Protein AF-0000000086496874 (afdb_homodimer)

Sequence (244 aa):
MDVFLIIRRKKTNAFIEAKETTKVLELKKIVQGMLKVAPANQKLTKDDCVMEDHKSLSDYGLSFHSARAQNPAIIGLAFRDEMTGEFEPLEVTPLSVPPELPDVMKHPQPDGQGEREVSNGMMDVFLIIRRKKTNAFIEAKETTKVLELKKIVQGMLKVAPANQKLTKDDCVMEDHKSLSDYGLSFHSARAQNPAIIGLAFRDEMTGEFEPLEVTPLSVPPELPDVMKHPQPDGQGEREVSNGM

Organism: NCBI:txid399045

pLDDT: mean 82.35, std 23.98, range [25.69, 98.88]

Solvent-accessible surface area (backbone atoms only — not comparable to full-atom values): 13909 Å² total; per-residue (Å²): 98,58,24,22,36,32,42,28,35,56,59,31,40,31,60,44,81,43,48,26,75,39,30,41,49,55,52,32,49,54,46,20,74,73,44,68,46,57,50,94,40,50,45,44,29,47,94,91,34,78,61,52,52,89,37,32,39,45,79,73,63,36,28,52,86,61,7,27,75,75,52,47,32,71,33,35,39,25,45,45,34,86,87,79,68,46,64,48,81,77,42,77,55,76,76,83,57,44,74,71,71,62,64,82,77,41,74,76,71,73,78,78,69,72,78,77,74,74,75,74,77,126,98,58,24,22,34,33,41,27,36,56,59,30,39,29,58,43,80,43,47,27,75,40,29,41,48,56,51,32,48,54,47,19,75,74,44,68,46,55,49,93,41,51,47,46,27,50,94,90,33,78,61,52,52,88,39,32,39,44,78,74,65,36,27,51,85,61,7,27,76,73,50,47,33,69,33,37,41,28,46,46,35,86,88,79,67,46,64,49,82,76,43,75,56,75,75,82,58,43,74,71,72,60,65,80,78,37,71,76,70,74,79,77,74,72,80,79,72,70,75,73,73,132

Secondary structure (DSSP, 8-state):
-EEEEEEEEBTEEEEEEEETT-BHHHHHHHHHHHH---GGGEEEEETTEEPPTTSBSGGGT--TTTS-SSSPEEEEEEEBPTTT-PBPPP-B----------TTSS----------------/-EEEEEEEEBTEEEEEEEETT-BHHHHHHHHHHHH---GGGEEEEETTEEPPTTSBGGGGT--TTTS-SSSPEEEEEEEBPTTT-PBPPP-B----------TTSS----------------

Nearest PDB structures (foldseek):
  6i7r-assembly1_B  TM=9.247E-01  e=2.348E-12  Homo sapiens
  7khh-assembly1_A  TM=9.170E-01  e=2.991E-12  Homo sapiens
  9d1z-assembly1_B  TM=9.515E-01  e=8.887E-12  Homo sapiens
  8g1p-assembly2_D  TM=9.244E-01  e=5.155E-12  Homo sapiens
  2fnj-assembly1_B  TM=9.419E-01  e=1.532E-11  Mus musculus

Foldseek 3Di:
DKFWEWEDADQDTDIDIDAQFAFPLNVLVVVCVVVVAHSVFKWKDAPNHTGDRGDGNVVRVTDCVQGDPVRHGYIWMWGADPPPRHTDDTDGDPNPPPPDDPCVVVPPPPPPPPDPPPPPPD/DKFWEWEDADQDTDIDIDAQFAFPLNVLVVVCVVVVAHSVFKWKDAPNHTGDRGDGNVVRVTDCVQGDPVRHGYIWMWGADPVPRHTDDTDGDPNPPPPDDPCVVVPPPPPCPPDPPPPPDD

Structure (mmCIF, N/CA/C/O backbone):
data_AF-0000000086496874-model_v1
#
loop_
_entity.id
_entity.type
_entity.pdbx_description
1 polymer 'Ubiquitin-like domain-containing protein'
#
loop_
_atom_site.group_PDB
_atom_site.id
_atom_site.type_symbol
_atom_site.label_atom_id
_atom_site.label_alt_id
_atom_site.label_comp_id
_atom_site.label_asym_id
_atom_site.label_entity_id
_atom_site.label_seq_id
_atom_site.pdbx_PDB_ins_code
_atom_site.Cartn_x
_atom_site.Cartn_y
_atom_site.Cartn_z
_atom_site.occupancy
_atom_site.B_iso_or_equiv
_atom_site.auth_seq_id
_atom_site.auth_comp_id
_atom_site.auth_asym_id
_atom_site.auth_atom_id
_atom_site.pdbx_PDB_model_num
ATOM 1 N N . MET A 1 1 ? -1.646 24.766 1.856 1 92.06 1 MET A N 1
ATOM 2 C CA . MET A 1 1 ? -0.313 24.203 1.66 1 92.06 1 MET A CA 1
ATOM 3 C C . MET A 1 1 ? -0.367 22.688 1.605 1 92.06 1 MET A C 1
ATOM 5 O O . MET A 1 1 ? -1.262 22.062 2.188 1 92.06 1 MET A O 1
ATOM 9 N N . ASP A 1 2 ? 0.629 22.109 0.901 1 96.38 2 ASP A N 1
ATOM 10 C CA . ASP A 1 2 ? 0.603 20.656 0.696 1 96.38 2 ASP A CA 1
ATOM 11 C C . ASP A 1 2 ? 1.267 19.938 1.859 1 96.38 2 ASP A C 1
ATOM 13 O O . ASP A 1 2 ? 2.176 20.469 2.498 1 96.38 2 ASP A O 1
ATOM 17 N N . VAL A 1 3 ? 0.693 18.844 2.195 1 97.56 3 VAL A N 1
ATOM 18 C CA . VAL A 1 3 ? 1.305 17.938 3.154 1 97.56 3 VAL A CA 1
ATOM 19 C C . VAL A 1 3 ? 1.549 16.578 2.496 1 97.56 3 VAL A C 1
ATOM 21 O O . VAL A 1 3 ? 0.805 16.172 1.6 1 97.56 3 VAL A O 1
ATOM 24 N N . PHE A 1 4 ? 2.615 15.898 2.957 1 95.81 4 PHE A N 1
ATOM 25 C CA . PHE A 1 4 ? 3.008 14.594 2.426 1 95.81 4 PHE A CA 1
ATOM 26 C C . PHE A 1 4 ? 2.871 13.516 3.492 1 95.81 4 PHE A C 1
ATOM 28 O O . PHE A 1 4 ? 3.408 13.648 4.594 1 95.81 4 PHE A O 1
ATOM 35 N N . LEU A 1 5 ? 2.129 12.477 3.07 1 95.94 5 LEU A N 1
ATOM 36 C CA . LEU A 1 5 ? 1.763 11.453 4.043 1 95.94 5 LEU A CA 1
ATOM 37 C C . LEU A 1 5 ? 2.24 10.07 3.592 1 95.94 5 LEU A C 1
ATOM 39 O O . LEU A 1 5 ? 2.293 9.797 2.393 1 95.94 5 LEU A O 1
ATOM 43 N N . ILE A 1 6 ? 2.59 9.258 4.547 1 94.38 6 ILE A N 1
ATOM 44 C CA . ILE A 1 6 ? 2.725 7.812 4.371 1 94.38 6 ILE A CA 1
ATOM 45 C C . ILE A 1 6 ? 1.636 7.094 5.164 1 94.38 6 ILE A C 1
ATOM 47 O O . ILE A 1 6 ? 1.583 7.195 6.391 1 94.38 6 ILE A O 1
ATOM 51 N N . ILE A 1 7 ? 0.709 6.516 4.406 1 96.94 7 ILE A N 1
ATOM 52 C CA . ILE A 1 7 ? -0.304 5.668 5.027 1 96.94 7 ILE A CA 1
ATOM 53 C C . ILE A 1 7 ? 0.254 4.262 5.238 1 96.94 7 ILE A C 1
ATOM 55 O O . ILE A 1 7 ? 0.61 3.578 4.277 1 96.94 7 ILE A O 1
ATOM 59 N N . ARG A 1 8 ? 0.23 3.836 6.496 1 94.75 8 ARG A N 1
ATOM 60 C CA . ARG A 1 8 ? 0.931 2.588 6.781 1 94.75 8 ARG A CA 1
ATOM 61 C C . ARG A 1 8 ? 0.004 1.58 7.453 1 94.75 8 ARG A C 1
ATOM 63 O O . ARG A 1 8 ? -0.684 1.912 8.422 1 94.75 8 ARG A O 1
ATOM 70 N N . ARG A 1 9 ? -0.062 0.478 6.883 1 95.5 9 ARG A N 1
ATOM 71 C CA . ARG A 1 9 ? -0.729 -0.696 7.438 1 95.5 9 ARG A CA 1
ATOM 72 C C . ARG A 1 9 ? 0.159 -1.932 7.328 1 95.5 9 ARG A C 1
ATOM 74 O O . ARG A 1 9 ? 0.445 -2.402 6.227 1 95.5 9 ARG A O 1
ATOM 81 N N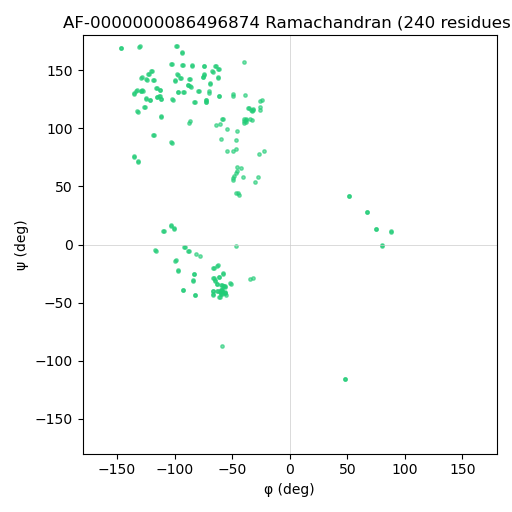 . LYS A 1 10 ? 0.562 -2.451 8.516 1 92 10 LYS A N 1
ATOM 82 C CA . LYS A 1 10 ? 1.415 -3.637 8.516 1 92 10 LYS A CA 1
ATOM 83 C C . LYS A 1 10 ? 2.58 -3.477 7.543 1 92 10 LYS A C 1
ATOM 85 O O . LYS A 1 10 ? 3.385 -2.553 7.68 1 92 10 LYS A O 1
ATOM 90 N N . LYS A 1 11 ? 2.713 -4.199 6.535 1 90.06 11 LYS A N 1
ATOM 91 C CA . LYS A 1 11 ? 3.85 -4.168 5.617 1 90.06 11 LYS A CA 1
ATOM 92 C C . LYS A 1 11 ? 3.52 -3.377 4.355 1 90.06 11 LYS A C 1
ATOM 94 O O . LYS A 1 11 ? 4.254 -3.438 3.367 1 90.06 11 LYS A O 1
ATOM 99 N N . THR A 1 12 ? 2.424 -2.639 4.43 1 93.56 12 THR A N 1
ATOM 100 C CA . THR A 1 12 ? 1.986 -1.856 3.277 1 93.56 12 THR A CA 1
ATOM 101 C C . THR A 1 12 ? 2.109 -0.362 3.561 1 93.56 12 THR A C 1
ATOM 103 O O . THR A 1 12 ? 1.723 0.106 4.633 1 93.56 12 THR A O 1
ATOM 106 N N . ASN A 1 13 ? 2.711 0.361 2.566 1 92.94 13 ASN A N 1
ATOM 107 C CA . ASN A 1 13 ? 2.797 1.816 2.615 1 92.94 13 ASN A CA 1
ATOM 108 C C . ASN A 1 13 ? 2.189 2.455 1.37 1 92.94 13 ASN A C 1
ATOM 110 O O . ASN A 1 13 ? 2.363 1.949 0.26 1 92.94 13 ASN A O 1
ATOM 114 N N . ALA A 1 14 ? 1.536 3.527 1.562 1 94.31 14 ALA A N 1
ATOM 115 C CA . ALA A 1 14 ? 1.049 4.355 0.462 1 94.31 14 ALA A CA 1
ATOM 116 C C . ALA A 1 14 ? 1.458 5.812 0.65 1 94.31 14 ALA A C 1
ATOM 118 O O . ALA A 1 14 ? 1.296 6.375 1.735 1 94.31 14 ALA A O 1
ATOM 119 N N . PHE A 1 15 ? 1.988 6.434 -0.367 1 93.38 15 PHE A N 1
ATOM 120 C CA . PHE A 1 15 ? 2.336 7.848 -0.341 1 93.38 15 PHE A CA 1
ATOM 121 C C . PHE A 1 15 ? 1.181 8.695 -0.857 1 93.38 15 PHE A C 1
ATOM 123 O O . PHE A 1 15 ? 0.617 8.414 -1.915 1 93.38 15 PHE A O 1
ATOM 130 N N . ILE A 1 16 ? 0.853 9.75 -0.083 1 96.19 16 ILE A N 1
ATOM 131 C CA . ILE A 1 16 ? -0.258 10.602 -0.485 1 96.19 16 ILE A CA 1
ATOM 132 C C . ILE A 1 16 ? 0.134 12.07 -0.32 1 96.19 16 ILE A C 1
ATOM 134 O O . ILE A 1 16 ? 0.751 12.445 0.68 1 96.19 16 ILE A O 1
ATOM 138 N N . GLU A 1 17 ? -0.102 12.781 -1.357 1 95.88 17 GLU A N 1
ATOM 139 C CA . GLU A 1 17 ? -0.058 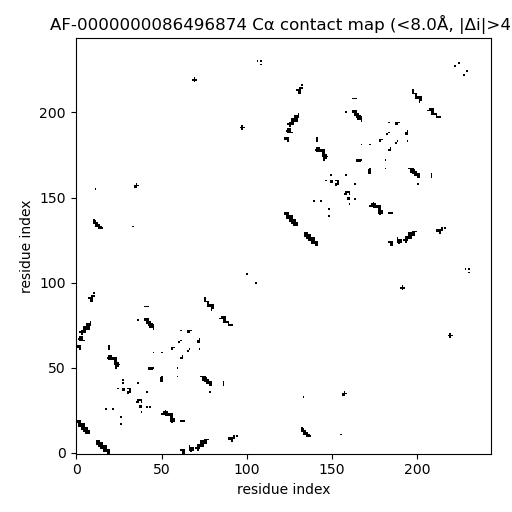14.234 -1.253 1 95.88 17 GLU A CA 1
ATOM 140 C C . GLU A 1 17 ? -1.457 14.82 -1.064 1 95.88 17 GLU A C 1
ATOM 142 O O . GLU A 1 17 ? -2.4 14.414 -1.746 1 95.88 17 GLU A O 1
ATOM 147 N N . ALA A 1 18 ? -1.555 15.734 -0.031 1 97.69 18 ALA A N 1
ATOM 148 C CA . ALA A 1 18 ? -2.846 16.359 0.242 1 97.69 18 ALA A CA 1
ATOM 149 C C . ALA A 1 18 ? -2.666 17.797 0.74 1 97.69 18 ALA A C 1
ATOM 151 O O . ALA A 1 18 ? -1.543 18.219 1.012 1 97.69 18 ALA A O 1
ATOM 152 N N . LYS A 1 19 ? -3.801 18.516 0.804 1 98 19 LYS A N 1
ATOM 153 C CA . LYS A 1 19 ? -3.795 19.828 1.423 1 98 19 LYS A CA 1
ATOM 154 C C . LYS A 1 19 ? -3.969 19.734 2.936 1 98 19 LYS A C 1
ATOM 156 O O . LYS A 1 19 ? -4.613 18.812 3.432 1 98 19 LYS A O 1
ATOM 161 N N . GLU A 1 20 ? -3.436 20.781 3.645 1 97.62 20 GLU A N 1
ATOM 162 C CA . GLU A 1 20 ? -3.637 20.859 5.09 1 97.62 20 GLU A CA 1
ATOM 163 C C . GLU A 1 20 ? -5.121 20.875 5.438 1 97.62 20 GLU A C 1
ATOM 165 O O . GLU A 1 20 ? -5.52 20.406 6.508 1 97.62 20 GLU A O 1
ATOM 170 N N . THR A 1 21 ? -5.965 21.312 4.512 1 98.25 21 THR A N 1
ATOM 171 C CA . THR A 1 21 ? -7.387 21.516 4.754 1 98.25 21 THR A CA 1
ATOM 172 C C . THR A 1 21 ? -8.18 20.266 4.402 1 98.25 21 THR A C 1
ATOM 174 O O . THR A 1 21 ? -9.391 20.203 4.621 1 98.25 21 THR A O 1
ATOM 177 N N . THR A 1 22 ? -7.434 19.266 3.898 1 98.38 22 THR A N 1
ATOM 178 C CA . THR A 1 22 ? -8.102 18.016 3.553 1 98.38 22 THR A CA 1
ATOM 179 C C . THR A 1 22 ? -8.742 17.391 4.785 1 98.38 22 THR A C 1
ATOM 181 O O . THR A 1 22 ? -8.094 17.25 5.828 1 98.38 22 THR A O 1
ATOM 184 N N . LYS A 1 23 ? -10.047 17.062 4.691 1 98.75 23 LYS A N 1
ATOM 185 C CA . LYS A 1 23 ? -10.719 16.359 5.777 1 98.75 23 LYS A CA 1
ATOM 186 C C . LYS A 1 23 ? -10.312 14.883 5.816 1 98.75 23 LYS A C 1
ATOM 188 O O . LYS A 1 23 ? -9.961 14.305 4.789 1 98.75 23 LYS A O 1
ATOM 193 N N . VAL A 1 24 ? -10.398 14.305 6.965 1 98.81 24 VAL A N 1
ATOM 194 C CA . VAL A 1 24 ? -10.055 12.898 7.168 1 98.81 24 VAL A CA 1
ATOM 195 C C . VAL A 1 24 ? -10.93 12.016 6.281 1 98.81 24 VAL A C 1
ATOM 197 O O . VAL A 1 24 ? -10.453 11.047 5.695 1 98.81 24 VAL A O 1
ATOM 200 N N . LEU A 1 25 ? -12.219 12.43 6.184 1 98.88 25 LEU A N 1
ATOM 201 C CA . LEU A 1 25 ? -13.117 11.672 5.32 1 98.88 25 LEU A CA 1
ATOM 202 C C . LEU A 1 25 ? -12.617 11.68 3.879 1 98.88 25 LEU A C 1
ATOM 204 O O . LEU A 1 25 ? -12.656 10.656 3.197 1 98.88 25 LEU A O 1
ATOM 208 N N . GLU A 1 26 ? -12.141 12.805 3.449 1 98.81 26 GLU A N 1
ATOM 209 C CA . GLU A 1 26 ? -11.609 12.922 2.096 1 98.81 26 GLU A CA 1
ATOM 210 C C . GLU A 1 26 ? -10.336 12.086 1.934 1 98.81 26 GLU A C 1
ATOM 212 O O . GLU A 1 26 ? -10.133 11.461 0.891 1 98.81 26 GLU A O 1
ATOM 217 N N . LEU A 1 27 ? -9.461 12.141 2.934 1 98.75 27 LEU A N 1
ATOM 218 C CA . LEU A 1 27 ? -8.266 11.305 2.914 1 98.75 27 LEU A CA 1
ATOM 219 C C . LEU A 1 27 ? -8.633 9.836 2.773 1 98.75 27 LEU A C 1
ATOM 221 O O . LEU A 1 27 ? -8.016 9.109 1.989 1 98.75 27 LEU A O 1
ATOM 225 N N . LYS A 1 28 ? -9.648 9.414 3.479 1 98.81 28 LYS A N 1
ATOM 226 C CA . LYS A 1 28 ? -10.094 8.023 3.4 1 98.81 28 LYS A CA 1
ATOM 227 C C . LYS A 1 28 ? -10.586 7.684 1.998 1 98.81 28 LYS A C 1
ATOM 229 O O . LYS A 1 28 ? -10.422 6.555 1.532 1 98.81 28 LYS A O 1
ATOM 234 N N . LYS A 1 29 ? -11.172 8.602 1.335 1 98.69 29 LYS A N 1
ATOM 235 C CA . LYS A 1 29 ? -11.617 8.383 -0.038 1 98.69 29 LYS A CA 1
ATOM 236 C C . LYS A 1 29 ? -10.43 8.203 -0.98 1 98.69 29 LYS A C 1
ATOM 238 O O . LYS A 1 29 ? -10.484 7.41 -1.918 1 98.69 29 LYS A O 1
ATOM 243 N N . ILE A 1 30 ? -9.422 8.992 -0.735 1 98.38 30 ILE A N 1
ATOM 244 C CA . ILE A 1 30 ? -8.203 8.836 -1.523 1 98.38 30 ILE A CA 1
ATOM 245 C C . ILE A 1 30 ? -7.633 7.434 -1.309 1 98.38 30 ILE A C 1
ATOM 247 O O . ILE A 1 30 ? -7.281 6.746 -2.27 1 98.38 30 ILE A O 1
ATOM 251 N N . VAL A 1 31 ? -7.574 6.98 -0.069 1 98.25 31 VAL A N 1
ATOM 252 C CA . VAL A 1 31 ? -7.082 5.652 0.282 1 98.25 31 VAL A CA 1
ATOM 253 C C . VAL A 1 31 ? -7.938 4.59 -0.407 1 98.25 31 VAL A C 1
ATOM 255 O O . VAL A 1 31 ? -7.41 3.586 -0.898 1 98.25 31 VAL A O 1
ATOM 258 N N . GLN A 1 32 ? -9.227 4.844 -0.459 1 97.62 32 GLN A N 1
ATOM 259 C CA . GLN A 1 32 ? -10.125 3.922 -1.14 1 97.62 32 GLN A CA 1
ATOM 260 C C . GLN A 1 32 ? -9.742 3.76 -2.607 1 97.62 32 GLN A C 1
ATOM 262 O O . GLN A 1 32 ? -9.758 2.648 -3.141 1 97.62 32 GLN A O 1
ATOM 267 N N . GLY A 1 33 ? -9.43 4.789 -3.209 1 95.94 33 GLY A N 1
ATOM 268 C CA . GLY A 1 33 ? -8.992 4.703 -4.594 1 95.94 33 GLY A CA 1
ATOM 269 C C . GLY A 1 33 ? -7.734 3.883 -4.773 1 95.94 33 GLY A C 1
ATOM 270 O O . GLY A 1 33 ? -7.535 3.256 -5.816 1 95.94 33 GLY A O 1
ATOM 271 N N . MET A 1 34 ? -6.926 3.857 -3.748 1 95.75 34 MET A N 1
ATOM 272 C CA . MET A 1 34 ? -5.625 3.199 -3.828 1 95.75 34 MET A CA 1
ATOM 273 C C . MET A 1 34 ? -5.719 1.749 -3.365 1 95.75 34 MET A C 1
ATOM 275 O O . MET A 1 34 ? -5.152 0.855 -3.996 1 95.75 34 MET A O 1
ATOM 279 N N . LEU A 1 35 ? -6.5 1.481 -2.33 1 95.88 35 LEU A N 1
ATOM 280 C CA . LEU A 1 35 ? -6.465 0.173 -1.687 1 95.88 35 LEU A CA 1
ATOM 281 C C . LEU A 1 35 ? -7.809 -0.534 -1.818 1 95.88 35 LEU A C 1
ATOM 283 O O . LEU A 1 35 ? -7.961 -1.678 -1.383 1 95.88 35 LEU A O 1
ATOM 287 N N . LYS A 1 36 ? -8.789 0.149 -2.373 1 95.44 36 LYS A N 1
ATOM 288 C CA . LYS A 1 36 ? -10.078 -0.436 -2.732 1 95.44 36 LYS A CA 1
ATOM 289 C C . LYS A 1 36 ? -10.852 -0.856 -1.488 1 95.44 36 LYS A C 1
ATOM 291 O O . LYS A 1 36 ? -11.609 -1.832 -1.521 1 95.44 36 LYS A O 1
ATOM 296 N N . VAL A 1 37 ? -10.594 -0.139 -0.3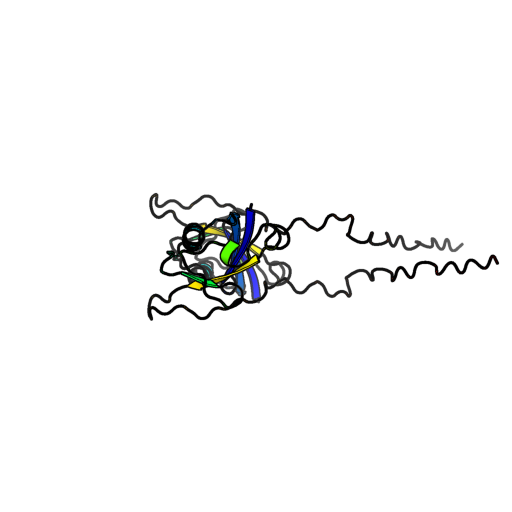27 1 97 37 VAL A N 1
ATOM 297 C CA . VAL A 1 37 ? -11.359 -0.342 0.901 1 97 37 VAL A CA 1
ATOM 298 C C . VAL A 1 37 ? -12.172 0.91 1.216 1 97 37 VAL A C 1
ATOM 300 O O . VAL A 1 37 ? -11.633 2.02 1.236 1 97 37 VAL A O 1
ATOM 303 N N . ALA A 1 38 ? -13.438 0.727 1.417 1 97.75 38 ALA A N 1
ATOM 304 C CA . ALA A 1 38 ? -14.359 1.844 1.619 1 97.75 38 ALA A CA 1
ATOM 305 C C . ALA A 1 38 ? -13.984 2.639 2.867 1 97.75 38 ALA A C 1
ATOM 307 O O . ALA A 1 38 ? -13.516 2.072 3.857 1 97.75 38 ALA A O 1
ATOM 308 N N . PRO A 1 39 ? -14.289 3.965 2.904 1 98.5 39 PRO A N 1
ATOM 309 C CA . PRO A 1 39 ? -13.961 4.82 4.051 1 98.5 39 PRO A CA 1
ATOM 310 C C . PRO A 1 39 ? -14.547 4.301 5.359 1 98.5 39 PRO A C 1
ATOM 312 O O . PRO A 1 39 ? -13.891 4.359 6.402 1 98.5 39 PRO A O 1
ATOM 315 N N . ALA A 1 40 ? -15.773 3.709 5.324 1 98.12 40 ALA A N 1
ATOM 316 C CA . ALA A 1 40 ? -16.453 3.225 6.523 1 98.12 40 ALA A CA 1
ATOM 317 C C . ALA A 1 40 ? -15.688 2.055 7.145 1 98.12 40 ALA A C 1
ATOM 319 O O . ALA A 1 40 ? -15.867 1.743 8.32 1 98.12 40 ALA A O 1
ATOM 320 N N . ASN A 1 41 ? -14.836 1.421 6.285 1 98.31 41 ASN A N 1
ATOM 321 C CA . ASN A 1 41 ? -14.086 0.253 6.738 1 98.31 41 ASN A CA 1
ATOM 322 C C . ASN A 1 41 ? -12.625 0.6 7.027 1 98.31 41 ASN A C 1
ATOM 324 O O . ASN A 1 41 ? -11.781 -0.289 7.113 1 98.31 41 ASN A O 1
ATOM 328 N N . GLN A 1 42 ? -12.375 1.861 7.156 1 98.5 42 GLN A N 1
ATOM 329 C CA . GLN A 1 42 ? -11.031 2.355 7.438 1 98.5 42 GLN A CA 1
ATOM 330 C C . GLN A 1 42 ? -10.992 3.104 8.766 1 98.5 42 GLN A C 1
ATOM 332 O O . GLN A 1 42 ? -11.922 3.84 9.102 1 98.5 42 GLN A O 1
ATOM 337 N N . LYS A 1 43 ? -9.883 2.908 9.5 1 98.38 43 LYS A N 1
ATOM 338 C CA . LYS A 1 43 ? -9.539 3.705 10.68 1 98.38 43 LYS A CA 1
ATOM 339 C C . LYS A 1 43 ? -8.133 4.285 10.562 1 98.38 43 LYS A C 1
ATOM 341 O O . LYS A 1 43 ? -7.16 3.543 10.422 1 98.38 43 LYS A O 1
ATOM 346 N N . LEU A 1 44 ? -8.078 5.645 10.555 1 98.38 44 LEU A N 1
ATOM 347 C CA . LEU A 1 44 ? -6.797 6.336 10.484 1 98.38 44 LEU A CA 1
ATOM 348 C C . LEU A 1 44 ? -6.352 6.805 11.859 1 98.38 44 LEU A C 1
ATOM 350 O O . LEU A 1 44 ? -7.18 7.211 12.68 1 98.38 44 LEU A O 1
ATOM 354 N N . THR A 1 45 ? -5.051 6.719 12.156 1 98.06 45 THR A N 1
ATOM 355 C CA . THR A 1 45 ? -4.516 7.102 13.453 1 98.06 45 THR A CA 1
ATOM 356 C C . THR A 1 45 ? -3.273 7.977 13.297 1 98.06 45 THR A C 1
ATOM 358 O O . THR A 1 45 ? -2.422 7.703 12.445 1 98.06 45 THR A O 1
ATOM 361 N N . LYS A 1 46 ? -3.211 9.008 13.961 1 96.25 46 LYS A N 1
ATOM 362 C CA . LYS A 1 46 ? -2.043 9.875 14.086 1 96.25 46 LYS A CA 1
ATOM 363 C C . LYS A 1 46 ? -1.609 10.008 15.539 1 96.25 46 LYS A C 1
ATOM 365 O O . LYS A 1 46 ? -2.42 10.344 16.406 1 96.25 46 LYS A O 1
ATOM 370 N N . ASP A 1 47 ? -0.395 9.703 15.789 1 91 47 ASP A N 1
ATOM 371 C CA . ASP A 1 47 ? 0.148 9.828 17.141 1 91 47 ASP A CA 1
ATOM 372 C C . ASP A 1 47 ? -0.746 9.117 18.156 1 91 47 ASP A C 1
ATOM 374 O O . ASP A 1 47 ? -1.095 9.695 19.188 1 91 47 ASP A O 1
ATOM 378 N N . ASP A 1 48 ? -1.251 7.945 17.859 1 88.44 48 ASP A N 1
ATOM 379 C CA . ASP A 1 48 ? -1.999 7.051 18.734 1 88.44 48 ASP A CA 1
ATOM 380 C C . ASP A 1 48 ? -3.42 7.562 18.953 1 88.44 48 ASP A C 1
ATOM 382 O O . ASP A 1 48 ? -4.117 7.094 19.859 1 88.44 48 ASP A O 1
ATOM 386 N N . CYS A 1 49 ? -3.828 8.523 18.141 1 94.88 49 CYS A N 1
ATOM 387 C CA . CYS A 1 49 ? -5.191 9.031 18.234 1 94.88 49 CYS A CA 1
ATOM 388 C C . CYS A 1 49 ? -5.973 8.734 16.953 1 94.88 49 CYS A C 1
ATOM 390 O O . CYS A 1 49 ? -5.48 8.977 15.852 1 94.88 49 CYS A O 1
ATOM 392 N N . VAL A 1 50 ? -7.16 8.273 17.203 1 97.56 50 VAL A N 1
ATOM 393 C CA . VAL A 1 50 ? -8.047 8.016 16.062 1 97.56 50 VAL A CA 1
ATOM 394 C C . VAL A 1 50 ? -8.484 9.336 15.445 1 97.56 50 VAL A C 1
ATOM 396 O O . VAL A 1 50 ? -8.867 10.273 16.156 1 97.56 50 VAL A O 1
ATOM 399 N N . MET A 1 51 ? -8.375 9.43 14.125 1 98.38 51 MET A N 1
ATOM 400 C CA . MET A 1 51 ? -8.719 10.664 13.422 1 98.38 51 MET A CA 1
ATOM 401 C C . MET A 1 51 ? -10.203 10.68 13.047 1 98.38 51 MET A C 1
ATOM 403 O O . MET A 1 51 ? -10.734 9.68 12.57 1 98.38 51 MET A O 1
ATOM 407 N N . GLU A 1 52 ? -10.789 11.812 13.25 1 98.56 52 GLU A N 1
ATOM 408 C CA . GLU A 1 52 ? -12.227 11.93 13.039 1 98.56 52 GLU A CA 1
ATOM 409 C C . GLU A 1 52 ? -12.539 12.445 11.641 1 98.56 52 GLU A C 1
ATOM 411 O O . GLU A 1 52 ? -11.898 13.383 11.156 1 98.56 52 GLU A O 1
ATOM 416 N N . ASP A 1 53 ? -13.547 11.969 11.086 1 98.5 53 ASP A N 1
ATOM 417 C CA . ASP A 1 53 ? -13.906 12.219 9.695 1 98.5 53 ASP A CA 1
ATOM 418 C C . ASP A 1 53 ? -14.062 13.711 9.422 1 98.5 53 ASP A C 1
ATOM 420 O O . ASP A 1 53 ? -13.711 14.188 8.344 1 98.5 53 ASP A O 1
ATOM 424 N N . HIS A 1 54 ? -14.578 14.453 10.414 1 98.44 54 HIS A N 1
ATOM 425 C CA . HIS A 1 54 ? -14.969 15.836 10.172 1 98.44 54 HIS A CA 1
ATOM 426 C C . HIS A 1 54 ? -13.797 16.781 10.391 1 98.44 54 HIS A C 1
ATOM 428 O O . HIS A 1 54 ? -13.867 17.969 10.031 1 98.44 54 HIS A O 1
ATOM 434 N N . LYS A 1 55 ? -12.703 16.297 10.852 1 98.56 55 LYS A N 1
ATOM 435 C CA . LYS A 1 55 ? -11.531 17.125 11.125 1 98.56 55 LYS A CA 1
ATOM 436 C C . LYS A 1 55 ? -10.586 17.156 9.922 1 98.56 55 LYS A C 1
ATOM 438 O O . LYS A 1 55 ? -10.617 16.25 9.086 1 98.56 55 LYS A O 1
ATOM 443 N N . SER A 1 56 ? -9.859 18.172 9.852 1 98.44 56 SER A N 1
ATOM 444 C CA . SER A 1 56 ? -8.867 18.328 8.797 1 98.44 56 SER A CA 1
ATOM 445 C C . SER A 1 56 ? -7.5 17.828 9.258 1 98.44 56 SER A C 1
ATOM 447 O O . SER A 1 56 ? -7.289 17.578 10.445 1 98.44 56 SER A O 1
ATOM 449 N N . LEU A 1 57 ? -6.562 17.625 8.312 1 98.38 57 LEU A N 1
ATOM 450 C CA . LEU A 1 57 ? -5.207 17.188 8.625 1 98.38 57 LEU A CA 1
ATOM 451 C C . LEU A 1 57 ? -4.512 18.188 9.547 1 98.38 57 LEU A C 1
ATOM 453 O O . LEU A 1 57 ? -3.775 17.781 10.453 1 98.38 57 LEU A O 1
ATOM 457 N N . SER A 1 58 ? -4.797 19.484 9.375 1 97.94 58 SER A N 1
ATOM 458 C CA . SER A 1 58 ? -4.195 20.531 10.203 1 97.94 58 SER A CA 1
ATOM 459 C C . SER A 1 58 ? -4.637 20.406 11.656 1 97.94 58 SER A C 1
ATOM 461 O O . SER A 1 58 ? -3.889 20.75 12.57 1 97.94 58 SER A O 1
ATOM 463 N N . ASP A 1 59 ? -5.836 19.906 11.812 1 97.62 59 ASP A N 1
ATOM 464 C CA . ASP A 1 59 ? -6.344 19.703 13.164 1 97.62 59 ASP A CA 1
ATOM 465 C C . ASP A 1 59 ? -5.5 18.688 13.922 1 97.62 59 ASP A C 1
ATOM 467 O O . ASP A 1 59 ? -5.551 18.609 15.156 1 97.62 59 ASP A O 1
ATOM 471 N N . TYR A 1 60 ? -4.723 17.875 13.25 1 97.5 60 TYR A N 1
ATOM 472 C CA . TYR A 1 60 ? -3.889 16.859 13.867 1 97.5 60 TYR A CA 1
ATOM 473 C C . TYR A 1 60 ? -2.414 17.234 13.781 1 97.5 60 TYR A C 1
ATOM 475 O O . TYR A 1 60 ? -1.542 16.375 13.898 1 97.5 60 TYR A O 1
ATOM 483 N N . GLY A 1 61 ? -2.152 18.484 13.391 1 96.44 61 GLY A N 1
ATOM 484 C CA . GLY A 1 61 ? -0.787 18.984 13.398 1 96.44 61 GLY A CA 1
ATOM 485 C C . GLY A 1 61 ? -0.044 18.703 12.102 1 96.44 61 GLY A C 1
ATOM 486 O O . GLY A 1 61 ? 1.177 18.859 12.039 1 96.44 61 GLY A O 1
ATOM 487 N N . LEU A 1 62 ? -0.753 18.281 11.094 1 97.19 62 LEU A N 1
ATOM 488 C CA . LEU A 1 62 ? -0.157 18.031 9.789 1 97.19 62 LEU A CA 1
ATOM 489 C C . LEU A 1 62 ? -0.141 19.297 8.945 1 97.19 62 LEU A C 1
ATOM 491 O O . LEU A 1 62 ? -1.194 19.781 8.523 1 97.19 62 LEU A O 1
ATOM 495 N N . SER A 1 63 ? 1.03 19.828 8.859 1 96.12 63 SER A N 1
ATOM 496 C CA . SER A 1 63 ? 1.227 21.078 8.141 1 96.12 63 SER A CA 1
ATOM 497 C C . SER A 1 63 ? 2.375 20.969 7.141 1 96.12 63 SER A C 1
ATOM 499 O O . SER A 1 63 ? 3.105 19.984 7.133 1 96.12 63 SER A O 1
ATOM 501 N N . PHE A 1 64 ? 2.422 22.016 6.363 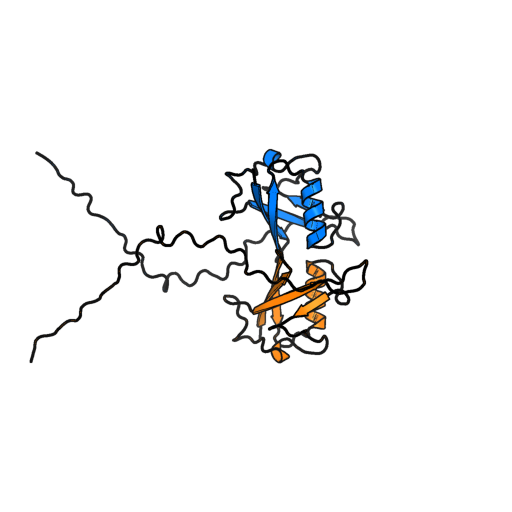1 92.31 64 PHE A N 1
ATOM 502 C CA . PHE A 1 64 ? 3.504 22.094 5.391 1 92.31 64 PHE A CA 1
ATOM 503 C C . PHE A 1 64 ? 4.855 21.891 6.062 1 92.31 64 PHE A C 1
ATOM 505 O O . PHE A 1 64 ? 5.742 21.234 5.496 1 92.31 64 PHE A O 1
ATOM 512 N N . HIS A 1 65 ? 4.965 22.344 7.312 1 92.81 65 HIS A N 1
ATOM 513 C CA . HIS A 1 65 ? 6.242 22.328 8.016 1 92.81 65 HIS A CA 1
ATOM 514 C C . HIS A 1 65 ? 6.5 20.984 8.664 1 92.81 65 HIS A C 1
ATOM 516 O O . HIS A 1 65 ? 7.648 20.547 8.766 1 92.81 65 HIS A O 1
ATOM 522 N N . SER A 1 66 ? 5.469 20.297 9.078 1 95.19 66 SER A N 1
ATOM 523 C CA . SER A 1 66 ? 5.637 19.078 9.867 1 95.19 66 SER A CA 1
ATOM 524 C C . SER A 1 66 ? 5.512 17.828 9 1 95.19 66 SER A C 1
ATOM 526 O O . SER A 1 66 ? 5.863 16.734 9.422 1 95.19 66 SER A O 1
ATOM 528 N N . ALA A 1 67 ? 5.012 17.969 7.77 1 95.44 67 ALA A N 1
ATOM 529 C CA . ALA A 1 67 ? 4.75 16.859 6.852 1 95.44 67 ALA A CA 1
ATOM 530 C C . ALA A 1 67 ? 5.238 17.188 5.445 1 95.44 67 ALA A C 1
ATOM 532 O O . ALA A 1 67 ? 4.434 17.328 4.52 1 95.44 67 ALA A O 1
ATOM 533 N N . ARG A 1 68 ? 6.516 17.125 5.285 1 93.19 68 ARG A N 1
ATOM 534 C CA . ARG A 1 68 ? 7.156 17.531 4.043 1 93.19 68 ARG A CA 1
ATOM 535 C C . ARG A 1 68 ? 7.445 16.328 3.148 1 93.19 68 ARG A C 1
ATOM 537 O O . ARG A 1 68 ? 7.352 15.188 3.592 1 93.19 68 ARG A O 1
ATOM 544 N N . ALA A 1 69 ? 7.848 16.625 1.951 1 88.38 69 ALA A N 1
ATOM 545 C CA . ALA A 1 69 ? 8.109 15.586 0.958 1 88.38 69 ALA A CA 1
ATOM 546 C C . ALA A 1 69 ? 9.242 14.672 1.405 1 88.38 69 ALA A C 1
ATOM 548 O O . ALA A 1 69 ? 9.164 13.445 1.238 1 88.38 69 ALA A O 1
ATOM 549 N N . GLN A 1 70 ? 10.258 15.227 1.979 1 85.44 70 GLN A N 1
ATOM 550 C CA . GLN A 1 70 ? 11.445 14.469 2.367 1 85.44 70 GLN A CA 1
ATOM 551 C C . GLN A 1 70 ? 11.242 13.789 3.719 1 85.44 70 GLN A C 1
ATOM 553 O O . GLN A 1 70 ? 12.016 12.898 4.094 1 85.44 70 GLN A O 1
ATOM 558 N N . ASN A 1 71 ? 10.406 14.344 4.465 1 90.12 71 ASN A N 1
ATOM 559 C CA . ASN A 1 71 ? 10.062 13.805 5.773 1 90.12 71 ASN A CA 1
ATOM 560 C C . ASN A 1 71 ? 8.547 13.734 5.965 1 90.12 71 ASN A C 1
ATOM 562 O O . ASN A 1 71 ? 7.98 14.469 6.773 1 90.12 71 ASN A O 1
ATOM 566 N N . PRO A 1 72 ? 7.895 12.828 5.281 1 93.31 72 PRO A N 1
ATOM 567 C CA . PRO A 1 72 ? 6.434 12.734 5.324 1 93.31 72 PRO A CA 1
ATOM 568 C C . PRO A 1 72 ? 5.91 12.289 6.688 1 93.31 72 PRO A C 1
ATOM 570 O O . PRO A 1 72 ? 6.621 11.617 7.441 1 93.31 72 PRO A O 1
ATOM 573 N N . ALA A 1 73 ? 4.793 12.742 6.984 1 94.38 73 ALA A N 1
ATOM 574 C CA . ALA A 1 73 ? 4.129 12.258 8.195 1 94.38 73 ALA A CA 1
ATOM 575 C C . ALA A 1 73 ? 3.576 10.852 7.992 1 94.38 73 ALA A C 1
ATOM 577 O O . ALA A 1 73 ? 3.158 10.492 6.887 1 94.38 73 ALA A O 1
ATOM 578 N N . ILE A 1 74 ? 3.592 10.07 9.055 1 94.5 74 ILE A N 1
ATOM 579 C CA . ILE A 1 74 ? 3.086 8.703 9 1 94.5 74 ILE A CA 1
ATOM 580 C C . ILE A 1 74 ? 1.693 8.648 9.625 1 94.5 74 ILE A C 1
ATOM 582 O O . ILE A 1 74 ? 1.49 9.094 10.75 1 94.5 74 ILE A O 1
ATOM 586 N N . ILE A 1 75 ? 0.772 8.148 8.859 1 97.12 75 ILE A N 1
ATOM 587 C CA . ILE A 1 75 ? -0.592 7.891 9.312 1 97.12 75 ILE A CA 1
ATOM 588 C C . ILE A 1 75 ? -0.846 6.387 9.359 1 97.12 75 ILE A C 1
ATOM 590 O O . ILE A 1 75 ? -0.572 5.672 8.391 1 97.12 75 ILE A O 1
ATOM 594 N N . GLY A 1 76 ? -1.277 5.93 10.539 1 97.5 76 GLY A N 1
ATOM 595 C CA . GLY A 1 76 ? -1.665 4.531 10.648 1 97.5 76 GLY A CA 1
ATOM 596 C C . GLY A 1 76 ? -3.008 4.234 10.008 1 97.5 76 GLY A C 1
ATOM 597 O O . GLY A 1 76 ? -3.941 5.031 10.109 1 97.5 76 GLY A O 1
ATOM 598 N N . LEU A 1 77 ? -3.074 3.084 9.438 1 98 77 LEU A N 1
ATOM 599 C CA . LEU A 1 77 ? -4.305 2.617 8.805 1 98 77 LEU A CA 1
ATOM 600 C C . LEU A 1 77 ? -4.688 1.234 9.32 1 98 77 LEU A C 1
ATOM 602 O O . LEU A 1 77 ? -3.836 0.351 9.438 1 98 77 LEU A O 1
ATOM 606 N N . ALA A 1 78 ? -5.938 1.072 9.688 1 97.69 78 ALA A N 1
ATOM 607 C CA . ALA A 1 78 ? -6.531 -0.215 10.039 1 97.69 78 ALA A CA 1
ATOM 608 C C . ALA A 1 78 ? -7.824 -0.452 9.266 1 97.69 78 ALA A C 1
ATOM 610 O O . ALA A 1 78 ? -8.602 0.479 9.039 1 97.69 78 ALA A O 1
ATOM 611 N N . PHE A 1 79 ? -8.039 -1.686 8.906 1 98 79 PHE A N 1
ATOM 612 C CA . PHE A 1 79 ? -9.266 -2.049 8.203 1 98 79 PHE A CA 1
ATOM 613 C C . PHE A 1 79 ? -10.242 -2.73 9.148 1 98 79 PHE A C 1
ATOM 615 O O . PHE A 1 79 ? -9.836 -3.352 10.133 1 98 79 PHE A O 1
ATOM 622 N N . ARG A 1 80 ? -11.445 -2.639 8.789 1 97.69 80 ARG A N 1
ATOM 623 C CA . ARG A 1 80 ? -12.5 -3.371 9.484 1 97.69 80 ARG A CA 1
ATOM 624 C C . ARG A 1 80 ? -12.547 -4.824 9.031 1 97.69 80 ARG A C 1
ATOM 626 O O . ARG A 1 80 ? -12.492 -5.109 7.832 1 97.69 80 ARG A O 1
ATOM 633 N N . ASP A 1 81 ? -12.609 -5.738 10.047 1 95.31 81 ASP A N 1
ATOM 634 C CA . ASP A 1 81 ? -12.797 -7.156 9.75 1 95.31 81 ASP A CA 1
ATOM 635 C C . ASP A 1 81 ? -14.227 -7.434 9.289 1 95.31 81 ASP A C 1
ATOM 637 O O . ASP A 1 81 ? -15.188 -7.102 9.984 1 95.31 81 ASP A O 1
ATOM 641 N N . GLU A 1 82 ? -14.297 -8.023 8.109 1 91.25 82 GLU A N 1
ATOM 642 C CA . GLU A 1 82 ? -15.625 -8.25 7.551 1 91.25 82 GLU A CA 1
ATOM 643 C C . GLU A 1 82 ? -16.406 -9.258 8.383 1 91.25 82 GLU A C 1
ATOM 645 O O . GLU A 1 82 ? -17.641 -9.18 8.469 1 91.25 82 GLU A O 1
ATOM 650 N N . MET A 1 83 ? -15.758 -10.203 9.062 1 93.81 83 MET A N 1
ATOM 651 C CA . MET A 1 83 ? -16.406 -11.273 9.812 1 93.81 83 MET A CA 1
ATOM 652 C C . MET A 1 83 ? -16.844 -10.789 11.195 1 93.81 83 MET A C 1
ATOM 654 O O . MET A 1 83 ? -17.953 -11.062 11.633 1 93.81 83 MET A O 1
ATOM 658 N N . THR A 1 84 ? -16.047 -10.055 11.922 1 96 84 THR A N 1
ATOM 659 C CA . THR A 1 84 ? -16.312 -9.656 13.297 1 96 84 THR A CA 1
ATOM 660 C C . THR A 1 84 ? -16.906 -8.25 13.344 1 96 84 THR A C 1
ATOM 662 O O . THR A 1 84 ? -17.516 -7.863 14.352 1 96 84 THR A O 1
ATOM 665 N N . GLY A 1 85 ? -16.688 -7.48 12.32 1 96.19 85 GLY A N 1
ATOM 666 C CA . GLY A 1 85 ? -17.156 -6.102 12.297 1 96.19 85 GLY A CA 1
ATOM 667 C C . GLY A 1 85 ? -16.25 -5.156 13.07 1 96.19 85 GLY A C 1
ATOM 668 O O . GLY A 1 85 ? -16.516 -3.951 13.125 1 96.19 85 GLY A O 1
ATOM 669 N N . GLU A 1 86 ? -15.172 -5.727 13.688 1 97.56 86 GLU A N 1
ATOM 670 C CA . GLU A 1 86 ? -14.242 -4.926 14.484 1 97.56 86 GLU A CA 1
ATOM 671 C C . GLU A 1 86 ? -13.016 -4.535 13.664 1 97.56 86 GLU A C 1
ATOM 673 O O . GLU A 1 86 ? -12.594 -5.273 12.766 1 97.56 86 GLU A O 1
ATOM 678 N N . PHE A 1 87 ? -12.523 -3.35 13.953 1 97.12 87 PHE A N 1
ATOM 679 C CA . PHE A 1 87 ? -11.289 -2.941 13.297 1 97.12 87 PHE A CA 1
ATOM 680 C C . PHE A 1 87 ? -10.109 -3.762 13.805 1 97.12 87 PHE A C 1
ATOM 682 O O . PHE A 1 87 ? -10.023 -4.059 15 1 97.12 87 PHE A O 1
ATOM 689 N N . GLU A 1 88 ? -9.289 -4.109 12.867 1 96.44 88 GLU A N 1
ATOM 690 C CA . GLU A 1 88 ? -8.078 -4.832 13.242 1 96.44 88 GLU A CA 1
ATOM 691 C C . GLU A 1 88 ? -7.164 -3.963 14.102 1 96.44 88 GLU A C 1
ATOM 693 O O . GLU A 1 88 ? -7.25 -2.734 14.07 1 96.44 88 GLU A O 1
ATOM 698 N N . PRO A 1 89 ? -6.316 -4.621 14.969 1 93.94 89 PRO A N 1
ATOM 699 C CA . PRO A 1 89 ? -5.332 -3.824 15.703 1 93.94 89 PRO A CA 1
ATOM 700 C C . PRO A 1 89 ? -4.34 -3.115 14.789 1 93.94 89 PRO A C 1
ATOM 702 O O . PRO A 1 89 ? -3.959 -3.66 13.742 1 93.94 89 PRO A O 1
ATOM 705 N N . LEU A 1 90 ? -3.947 -1.912 15.156 1 92.75 90 LEU A N 1
ATOM 706 C CA . LEU A 1 90 ? -2.982 -1.143 14.383 1 92.75 90 LEU A CA 1
ATOM 707 C C . LEU A 1 90 ? -1.578 -1.721 14.531 1 92.75 90 LEU A C 1
ATOM 709 O O . LEU A 1 90 ? -1.137 -2.008 15.648 1 92.75 90 LEU A O 1
ATOM 713 N N . GLU A 1 91 ? -0.947 -2.082 13.406 1 86.81 91 GLU A N 1
ATOM 714 C CA . GLU A 1 91 ? 0.456 -2.486 13.398 1 86.81 91 GLU A CA 1
ATOM 715 C C . GLU A 1 91 ? 1.29 -1.55 12.523 1 86.81 91 GLU A C 1
ATOM 717 O O . GLU A 1 91 ? 1.219 -1.608 11.297 1 86.81 91 GLU A O 1
ATOM 722 N N . VAL A 1 92 ? 1.855 -0.593 13.102 1 76.69 92 VAL A N 1
ATOM 723 C CA . VAL A 1 92 ? 2.711 0.318 12.344 1 76.69 92 VAL A CA 1
ATOM 724 C C . VAL A 1 92 ? 4.18 -0 12.625 1 76.69 92 VAL A C 1
ATOM 726 O O . VAL A 1 92 ? 4.66 0.189 13.742 1 76.69 92 VAL A O 1
ATOM 729 N N . THR A 1 93 ? 4.68 -0.921 11.805 1 66.38 93 THR A N 1
ATOM 730 C CA . THR A 1 93 ? 6.09 -1.237 11.984 1 66.38 93 THR A CA 1
ATOM 731 C C . THR A 1 93 ? 6.969 -0.278 11.188 1 66.38 93 THR A C 1
ATOM 733 O O . THR A 1 93 ? 6.555 0.225 10.141 1 66.38 93 THR A O 1
ATOM 736 N N . PRO A 1 94 ? 8.062 0.171 11.859 1 59.19 94 PRO A N 1
ATOM 737 C CA . PRO A 1 94 ? 8.977 1.026 11.094 1 59.19 94 PRO A CA 1
ATOM 738 C C . PRO A 1 94 ? 9.344 0.431 9.742 1 59.19 94 PRO A C 1
ATOM 740 O O . PRO A 1 94 ? 9.336 -0.792 9.578 1 59.19 94 PRO A O 1
ATOM 743 N N . LEU A 1 95 ? 9.164 1.311 8.711 1 56.25 95 LEU A N 1
ATOM 744 C CA . LEU A 1 95 ? 9.5 0.919 7.348 1 56.25 95 LEU A CA 1
ATOM 745 C C . LEU A 1 95 ? 10.68 -0.044 7.332 1 56.25 95 LEU A C 1
ATOM 747 O O . LEU A 1 95 ? 11.68 0.18 8.023 1 56.25 95 LEU A O 1
ATOM 751 N N . SER A 1 96 ? 10.383 -1.271 7.059 1 51.03 96 SER A N 1
ATOM 752 C CA . SER A 1 96 ? 11.531 -2.158 6.898 1 51.03 96 SER A CA 1
ATOM 753 C C . SER A 1 96 ? 12.594 -1.526 6.008 1 51.03 96 SER A C 1
ATOM 755 O O . SER A 1 96 ? 12.359 -1.285 4.824 1 51.03 96 SER A O 1
ATOM 757 N N . VAL A 1 97 ? 13.117 -0.449 6.418 1 49.97 97 VAL A N 1
ATOM 758 C CA . VAL A 1 97 ? 14.266 0.003 5.641 1 49.97 97 VAL A CA 1
ATOM 759 C C . VAL A 1 97 ? 15.352 -1.076 5.637 1 49.97 97 VAL A C 1
ATOM 761 O O . VAL A 1 97 ? 15.57 -1.746 6.648 1 49.97 97 VAL A O 1
ATOM 764 N N . PRO A 1 98 ? 15.531 -1.726 4.484 1 47.72 98 PRO A N 1
ATOM 765 C CA . PRO A 1 98 ? 16.703 -2.605 4.523 1 47.72 98 PRO A CA 1
ATOM 766 C C . PRO A 1 98 ? 17.734 -2.164 5.555 1 47.72 98 PRO A C 1
ATOM 768 O O . PRO A 1 98 ? 17.844 -0.971 5.852 1 47.72 98 PRO A O 1
ATOM 771 N N . PRO A 1 99 ? 18.125 -3.059 6.5 1 45.66 99 PRO A N 1
ATOM 772 C CA . PRO A 1 99 ? 19.188 -2.688 7.441 1 45.66 99 PRO A CA 1
ATOM 773 C C . PRO A 1 99 ? 20.234 -1.77 6.82 1 45.66 99 PRO A C 1
ATOM 775 O O . PRO A 1 99 ? 20.516 -1.859 5.617 1 45.66 99 PRO A O 1
ATOM 778 N N . GLU A 1 100 ? 20.375 -0.511 7.301 1 46.88 100 GLU A N 1
ATOM 779 C CA . GLU A 1 100 ? 21.469 0.34 6.871 1 46.88 100 GLU A CA 1
ATOM 780 C C . GLU A 1 100 ? 22.75 -0.473 6.66 1 46.88 100 GLU A C 1
ATOM 782 O O . GLU A 1 100 ? 22.969 -1.482 7.336 1 46.88 100 GLU A O 1
ATOM 787 N N . LEU A 1 101 ? 23.266 -0.527 5.473 1 48.72 101 LEU A N 1
ATOM 788 C CA . LEU A 1 101 ? 24.562 -1.166 5.281 1 48.72 101 LEU A CA 1
ATOM 789 C C . LEU A 1 101 ? 25.453 -0.981 6.508 1 48.72 101 LEU A C 1
ATOM 791 O O . LEU A 1 101 ? 25.359 0.037 7.199 1 48.72 101 LEU A O 1
ATOM 795 N N . PRO A 1 102 ? 25.844 -2.01 7.191 1 44.78 102 PRO A N 1
ATOM 796 C CA . PRO A 1 102 ? 26.812 -1.842 8.281 1 44.78 102 PRO A CA 1
ATOM 797 C C . PRO A 1 102 ? 27.703 -0.615 8.094 1 44.78 102 PRO A C 1
ATOM 799 O O . PRO A 1 102 ? 27.953 -0.197 6.957 1 44.78 102 PRO A O 1
ATOM 802 N N . ASP A 1 103 ? 27.609 0.363 9.078 1 42.09 103 ASP A N 1
ATOM 803 C CA . ASP A 1 103 ? 28.484 1.53 9.109 1 42.09 103 ASP A CA 1
ATOM 804 C C . ASP A 1 103 ? 29.891 1.182 8.609 1 42.09 103 ASP A C 1
ATOM 806 O O . ASP A 1 103 ? 30.703 2.072 8.375 1 42.09 103 ASP A O 1
ATOM 810 N N . VAL A 1 104 ? 30.234 -0.134 8.852 1 44.47 104 VAL A N 1
ATOM 811 C CA . VAL A 1 104 ? 31.641 -0.358 8.547 1 44.47 104 VAL A CA 1
ATOM 812 C C . VAL A 1 104 ? 31.922 0.046 7.102 1 44.47 104 VAL A C 1
ATOM 814 O O . VAL A 1 104 ? 33.062 0.296 6.734 1 44.47 104 VAL A O 1
ATOM 817 N N . MET A 1 105 ? 31.031 -0.264 6.168 1 40.09 105 MET A N 1
ATOM 818 C CA . MET A 1 105 ? 31.359 0.225 4.836 1 40.09 105 MET A CA 1
ATOM 819 C C . MET A 1 105 ? 30.969 1.688 4.676 1 40.09 105 MET A C 1
ATOM 821 O O . MET A 1 105 ? 31.016 2.234 3.572 1 40.09 105 MET A O 1
ATOM 825 N N . LYS A 1 106 ? 30.266 2.205 5.691 1 40.53 106 LYS A N 1
ATOM 826 C CA . LYS A 1 106 ? 30.094 3.654 5.656 1 40.53 106 LYS A CA 1
ATOM 827 C C . LYS A 1 106 ? 31.422 4.375 5.789 1 40.53 106 LYS A C 1
ATOM 829 O O . LYS A 1 106 ? 32.219 4.047 6.66 1 40.53 106 LYS A O 1
ATOM 834 N N . HIS A 1 107 ? 32.094 4.934 4.832 1 42.38 107 HIS A N 1
ATOM 835 C CA . HIS A 1 107 ? 33.344 5.684 4.965 1 42.38 107 HIS A CA 1
ATOM 836 C C . HIS A 1 107 ? 33.344 6.523 6.238 1 42.38 107 HIS A C 1
ATOM 838 O O . HIS A 1 107 ? 32.312 7.113 6.598 1 42.38 107 HIS A O 1
ATOM 844 N N . PRO A 1 108 ? 34.125 6.191 7.309 1 40.81 108 PRO A N 1
ATOM 845 C CA . PRO A 1 108 ? 34.406 7.059 8.453 1 40.81 108 PRO A CA 1
ATOM 846 C C . PRO A 1 108 ? 34.312 8.547 8.109 1 40.81 108 PRO A C 1
ATOM 848 O O . PRO A 1 108 ? 34.969 9 7.164 1 40.81 108 PRO A O 1
ATOM 851 N N . GLN A 1 109 ? 33.188 9.164 7.988 1 39.5 109 GLN A N 1
ATOM 852 C CA . GLN A 1 109 ? 33.25 10.617 7.871 1 39.5 109 GLN A CA 1
ATOM 853 C C . GLN A 1 109 ? 34.312 11.188 8.812 1 39.5 109 GLN A C 1
ATOM 855 O O . GLN A 1 109 ? 34.375 10.828 9.992 1 39.5 109 GLN A O 1
ATOM 860 N N . PRO A 1 110 ? 35.5 11.625 8.336 1 39.22 110 PRO A N 1
ATOM 861 C CA . PRO A 1 110 ? 36.469 12.297 9.18 1 39.22 110 PRO A CA 1
ATOM 862 C C . PRO A 1 110 ? 35.844 13.242 10.195 1 39.22 110 PRO A C 1
ATOM 864 O O . PRO A 1 110 ? 34.781 13.812 9.93 1 39.22 110 PRO A O 1
ATOM 867 N N . ASP A 1 111 ? 35.812 12.914 11.445 1 38.56 111 ASP A N 1
ATOM 868 C CA . ASP A 1 111 ? 35.656 13.859 12.547 1 38.56 111 ASP A CA 1
ATOM 869 C C . ASP A 1 111 ? 36.25 15.211 12.211 1 38.56 111 ASP A C 1
ATOM 871 O O . ASP A 1 111 ? 37.469 15.352 12.141 1 38.56 111 ASP A O 1
ATOM 875 N N . GLY A 1 112 ? 35.875 15.875 11.078 1 33.81 112 GLY A N 1
ATOM 876 C CA . GLY A 1 112 ? 36.438 17.203 10.922 1 33.81 112 GLY A CA 1
ATOM 877 C C . GLY A 1 112 ? 36.469 18 12.219 1 33.81 112 GLY A C 1
ATOM 878 O O . GLY A 1 112 ? 35.438 18.5 12.672 1 33.81 112 GLY A O 1
ATOM 879 N N . GLN A 1 113 ? 37.125 17.516 13.289 1 34.47 113 GLN A N 1
ATOM 880 C CA . GLN A 1 113 ? 37.594 18.297 14.43 1 34.47 113 GLN A CA 1
ATOM 881 C C . GLN A 1 113 ? 38.25 19.594 13.977 1 34.47 113 GLN A C 1
ATOM 883 O O . GLN A 1 113 ? 39.312 19.594 13.406 1 34.47 113 GLN A O 1
ATOM 888 N N . GLY A 1 114 ? 37.719 20.328 13.023 1 31.73 114 GLY A N 1
ATOM 889 C CA . GLY A 1 114 ? 38.406 21.594 12.828 1 31.73 114 GLY A CA 1
ATOM 890 C C . GLY A 1 114 ? 38.844 22.234 14.133 1 31.73 114 GLY A C 1
ATOM 891 O O . GLY A 1 114 ? 38.25 22 15.18 1 31.73 114 GLY A O 1
ATOM 892 N N . GLU A 1 115 ? 40.156 22.609 14.219 1 35.19 115 GLU A N 1
ATOM 893 C CA . GLU A 1 115 ? 41.094 23.312 15.094 1 35.19 115 GLU A CA 1
ATOM 894 C C . GLU A 1 115 ? 40.5 24.625 15.594 1 35.19 115 GLU A C 1
ATOM 896 O O . GLU A 1 115 ? 40.156 25.5 14.797 1 35.19 115 GLU A O 1
ATOM 901 N N . ARG A 1 116 ? 39.688 24.594 16.609 1 34.81 116 ARG A N 1
ATOM 902 C CA . ARG A 1 116 ? 39.438 25.797 17.375 1 34.81 116 ARG A CA 1
ATOM 903 C C . ARG A 1 116 ? 40.719 26.531 17.703 1 34.81 116 ARG A C 1
ATOM 905 O O . ARG A 1 116 ? 41.594 26 18.406 1 34.81 116 ARG A O 1
ATOM 912 N N . GLU A 1 117 ? 41.438 27.094 16.688 1 35.34 117 GLU A N 1
ATOM 913 C CA . GLU A 1 117 ? 42.531 27.984 17.031 1 35.34 117 GLU A CA 1
ATOM 914 C C . GLU A 1 117 ? 42.125 29 18.109 1 35.34 117 GLU A C 1
ATOM 916 O O . GLU A 1 117 ? 41.125 29.703 17.938 1 35.34 117 GLU A O 1
ATOM 921 N N . VAL A 1 118 ? 42.312 28.625 19.281 1 35.88 118 VAL A N 1
ATOM 922 C CA . VAL A 1 118 ? 42.344 29.469 20.469 1 35.88 118 VAL A CA 1
ATOM 923 C C . VAL A 1 118 ? 43.281 30.672 20.203 1 35.88 118 VAL A C 1
ATOM 925 O O . VAL A 1 118 ? 44.469 30.5 20 1 35.88 118 VAL A O 1
ATOM 928 N N . SER A 1 119 ? 43.031 31.422 19.156 1 31.75 119 SER A N 1
ATOM 929 C CA . SER A 1 119 ? 43.875 32.625 19.188 1 31.75 119 SER A CA 1
ATOM 930 C C . SER A 1 119 ? 43.719 33.375 20.5 1 31.75 119 SER A C 1
ATOM 932 O O . SER A 1 119 ? 42.625 33.781 20.875 1 31.75 119 SER A O 1
ATOM 934 N N . ASN A 1 120 ? 44.406 32.906 21.516 1 32.88 120 ASN A N 1
ATOM 935 C CA . ASN A 1 120 ? 44.781 33.625 22.719 1 32.88 120 ASN A CA 1
ATOM 936 C C . ASN A 1 120 ? 45.344 35 22.391 1 32.88 120 ASN A C 1
ATOM 938 O O . ASN A 1 120 ? 46.469 35.094 21.844 1 32.88 120 ASN A O 1
ATOM 942 N N . GLY A 1 121 ? 44.812 35.812 21.516 1 29.47 121 GLY A N 1
ATOM 943 C CA . GLY A 1 121 ? 45.375 37.156 21.531 1 29.47 121 GLY A CA 1
ATOM 944 C C . GLY A 1 121 ? 45.531 37.719 22.938 1 29.47 121 GLY A C 1
ATOM 945 O O . GLY A 1 121 ? 44.562 37.812 23.688 1 29.47 121 GLY A O 1
ATOM 946 N N . MET A 1 122 ? 46.781 37.594 23.438 1 25.69 122 MET A N 1
ATOM 947 C CA . MET A 1 122 ? 47.469 38.594 24.25 1 25.69 122 MET A CA 1
ATOM 948 C C . MET A 1 122 ? 47.469 39.938 23.547 1 25.69 122 MET A C 1
ATOM 950 O O . MET A 1 122 ? 47.594 40.031 22.328 1 25.69 122 MET A O 1
ATOM 954 N N . MET B 1 1 ? 14.391 -21.484 -0.283 1 92.19 1 MET B N 1
ATOM 955 C CA . MET B 1 1 ? 15.031 -20.25 0.168 1 92.19 1 MET B CA 1
ATOM 956 C C . MET B 1 1 ? 14.062 -19.078 0.082 1 92.19 1 MET B C 1
ATOM 958 O O . MET B 1 1 ? 13.141 -19.078 -0.738 1 92.19 1 MET B O 1
ATOM 962 N N . ASP B 1 2 ? 14.32 -18.078 0.947 1 96.31 2 ASP B N 1
ATOM 963 C CA . ASP B 1 2 ? 13.383 -16.969 1.024 1 96.31 2 ASP B CA 1
ATOM 964 C C . ASP B 1 2 ? 13.727 -15.891 -0.009 1 96.31 2 ASP B C 1
ATOM 966 O O . ASP B 1 2 ? 14.891 -15.719 -0.375 1 96.31 2 ASP B O 1
ATOM 970 N N . VAL B 1 3 ? 12.711 -15.352 -0.537 1 97.56 3 VAL B N 1
ATOM 971 C CA . VAL B 1 3 ? 12.859 -14.18 -1.399 1 97.56 3 VAL B CA 1
ATOM 972 C C . VAL B 1 3 ? 12.078 -13.008 -0.814 1 97.56 3 VAL B C 1
ATOM 974 O O . VAL B 1 3 ? 11.055 -13.203 -0.155 1 97.56 3 VAL B O 1
ATOM 977 N N . PHE B 1 4 ? 12.578 -11.789 -1.062 1 95.81 4 PHE B N 1
ATOM 978 C CA . PHE B 1 4 ? 11.969 -10.562 -0.563 1 95.81 4 PHE B CA 1
ATOM 979 C C . PHE B 1 4 ? 11.469 -9.695 -1.715 1 95.81 4 PHE B C 1
ATOM 981 O O . PHE B 1 4 ? 12.219 -9.398 -2.645 1 95.81 4 PHE B O 1
ATOM 988 N N . LEU B 1 5 ? 10.18 -9.359 -1.567 1 95.94 5 LEU B N 1
ATOM 989 C CA . LEU B 1 5 ? 9.508 -8.68 -2.678 1 95.94 5 LEU B CA 1
ATOM 990 C C . LEU B 1 5 ? 8.945 -7.336 -2.238 1 95.94 5 LEU B C 1
ATOM 992 O O . LEU B 1 5 ? 8.539 -7.176 -1.086 1 95.94 5 LEU B O 1
ATOM 996 N N . ILE B 1 6 ? 8.945 -6.398 -3.148 1 94.31 6 ILE B N 1
ATOM 997 C CA . ILE B 1 6 ? 8.141 -5.18 -3.059 1 94.31 6 ILE B CA 1
ATOM 998 C C . ILE B 1 6 ? 7.059 -5.195 -4.137 1 94.31 6 ILE B C 1
ATOM 1000 O O . ILE B 1 6 ? 7.363 -5.203 -5.332 1 94.31 6 ILE B O 1
ATOM 1004 N N . ILE B 1 7 ? 5.824 -5.363 -3.676 1 96.88 7 ILE B N 1
ATOM 1005 C CA . ILE B 1 7 ? 4.688 -5.246 -4.578 1 96.88 7 ILE B CA 1
ATOM 1006 C C . ILE B 1 7 ? 4.32 -3.775 -4.762 1 96.88 7 ILE B C 1
ATOM 1008 O O . ILE B 1 7 ? 3.959 -3.094 -3.799 1 96.88 7 ILE B O 1
ATOM 1012 N N . ARG B 1 8 ? 4.344 -3.35 -6.02 1 94.69 8 ARG B N 1
ATOM 1013 C CA . ARG B 1 8 ? 4.191 -1.912 -6.227 1 94.69 8 ARG B CA 1
ATOM 1014 C C . ARG B 1 8 ? 3.037 -1.614 -7.176 1 94.69 8 ARG B C 1
ATOM 1016 O O . ARG B 1 8 ? 2.939 -2.213 -8.25 1 94.69 8 ARG B O 1
ATOM 1023 N N . ARG B 1 9 ? 2.186 -0.824 -6.727 1 95.5 9 ARG B N 1
ATOM 1024 C CA . ARG B 1 9 ? 1.101 -0.244 -7.516 1 95.5 9 ARG B CA 1
ATOM 1025 C C . ARG B 1 9 ? 1.019 1.264 -7.305 1 95.5 9 ARG B C 1
ATOM 1027 O O . ARG B 1 9 ? 0.686 1.728 -6.211 1 95.5 9 ARG B O 1
ATOM 1034 N N . LYS B 1 10 ? 1.3 2.014 -8.398 1 92 10 LYS B N 1
ATOM 1035 C CA . LYS B 1 10 ? 1.239 3.469 -8.297 1 92 10 LYS B CA 1
ATOM 1036 C C . LYS B 1 10 ? 1.995 3.969 -7.07 1 92 10 LYS B C 1
ATOM 1038 O O . LYS B 1 10 ? 3.197 3.729 -6.934 1 92 10 LYS B O 1
ATOM 1043 N N . LYS B 1 11 ? 1.431 4.543 -6.121 1 90.31 11 LYS B N 1
ATOM 1044 C CA . LYS B 1 11 ? 2.1 5.129 -4.961 1 90.31 11 LYS B CA 1
ATOM 1045 C C . LYS B 1 11 ? 2.027 4.199 -3.754 1 90.31 11 LYS B C 1
ATOM 1047 O O . LYS B 1 11 ? 2.334 4.605 -2.633 1 90.31 11 LYS B O 1
ATOM 1052 N N . THR B 1 12 ? 1.644 2.961 -4.023 1 93.5 12 THR B N 1
ATOM 1053 C CA . THR B 1 12 ? 1.512 1.983 -2.949 1 93.5 12 THR B CA 1
ATOM 1054 C C . THR B 1 12 ? 2.568 0.89 -3.08 1 93.5 12 THR B C 1
ATOM 1056 O O . THR B 1 12 ? 2.805 0.376 -4.176 1 93.5 12 THR B O 1
ATOM 1059 N N . ASN B 1 13 ? 3.225 0.598 -1.925 1 92.94 13 ASN B N 1
ATOM 1060 C CA . ASN B 1 13 ? 4.172 -0.507 -1.846 1 92.94 13 ASN B CA 1
ATOM 1061 C C . ASN B 1 13 ? 3.814 -1.476 -0.722 1 92.94 13 ASN B C 1
ATOM 1063 O O . ASN B 1 13 ? 3.396 -1.053 0.357 1 92.94 13 ASN B O 1
ATOM 1067 N N . ALA B 1 14 ? 4.004 -2.701 -0.969 1 94.25 14 ALA B N 1
ATOM 1068 C CA . ALA B 1 14 ? 3.879 -3.74 0.051 1 94.25 14 ALA B CA 1
ATOM 1069 C C . ALA B 1 14 ? 5.109 -4.641 0.074 1 94.25 14 ALA B C 1
ATOM 1071 O O . ALA B 1 14 ? 5.574 -5.094 -0.975 1 94.25 14 ALA B O 1
ATOM 1072 N N . PHE B 1 15 ? 5.641 -4.891 1.234 1 93.25 15 PHE B N 1
ATOM 1073 C CA . PHE B 1 15 ? 6.766 -5.805 1.399 1 93.25 15 PHE B CA 1
ATOM 1074 C C . PHE B 1 15 ? 6.277 -7.215 1.712 1 93.25 15 PHE B C 1
ATOM 1076 O O . PHE B 1 15 ? 5.438 -7.406 2.592 1 93.25 15 PHE B O 1
ATOM 1083 N N . ILE B 1 16 ? 6.836 -8.188 0.962 1 96.12 16 ILE B N 1
ATOM 1084 C CA . ILE B 1 16 ? 6.41 -9.562 1.169 1 96.12 16 ILE B CA 1
ATOM 1085 C C . ILE B 1 16 ? 7.629 -10.484 1.217 1 96.12 16 ILE B C 1
ATOM 1087 O O . ILE B 1 16 ? 8.555 -10.336 0.417 1 96.12 16 ILE B O 1
ATOM 1091 N N . GLU B 1 17 ? 7.637 -11.266 2.23 1 95.81 17 GLU B N 1
ATOM 1092 C CA . GLU B 1 17 ? 8.562 -12.391 2.254 1 95.81 17 GLU B CA 1
ATOM 1093 C C . GLU B 1 17 ? 7.891 -13.68 1.792 1 95.81 17 GLU B C 1
ATOM 1095 O O . GLU B 1 17 ? 6.766 -13.977 2.201 1 95.81 17 GLU B O 1
ATOM 1100 N N . ALA B 1 18 ? 8.609 -14.391 0.837 1 97.69 18 ALA B N 1
ATOM 1101 C CA . ALA B 1 18 ? 8.062 -15.641 0.319 1 97.69 18 ALA B CA 1
ATOM 1102 C C . ALA B 1 18 ? 9.172 -16.641 -0.006 1 97.69 18 ALA B C 1
ATOM 1104 O O . ALA B 1 18 ? 10.352 -16.281 0.043 1 97.69 18 ALA B O 1
ATOM 1105 N N . LYS B 1 19 ? 8.75 -17.891 -0.278 1 98 19 LYS B N 1
ATOM 1106 C CA . LYS B 1 19 ? 9.695 -18.891 -0.766 1 98 19 LYS B CA 1
ATOM 1107 C C . LYS B 1 19 ? 9.859 -18.797 -2.281 1 98 19 LYS B C 1
ATOM 1109 O O . LYS B 1 19 ? 8.922 -18.406 -2.988 1 98 19 LYS B O 1
ATOM 1114 N N . GLU B 1 20 ? 11.062 -19.266 -2.754 1 97.75 20 GLU B N 1
ATOM 1115 C CA . GLU B 1 20 ? 11.297 -19.328 -4.195 1 97.75 20 GLU B CA 1
ATOM 1116 C C . GLU B 1 20 ? 10.242 -20.203 -4.875 1 97.75 20 GLU B C 1
ATOM 1118 O O . GLU B 1 20 ? 9.906 -19.984 -6.039 1 97.75 20 GLU B O 1
ATOM 1123 N N . THR B 1 21 ? 9.656 -21.141 -4.141 1 98.25 21 THR B N 1
ATOM 1124 C CA . THR B 1 21 ? 8.742 -22.125 -4.691 1 98.25 21 THR B CA 1
ATOM 1125 C C . THR B 1 21 ? 7.301 -21.641 -4.633 1 98.25 21 THR B C 1
ATOM 1127 O O . THR B 1 21 ? 6.391 -22.297 -5.133 1 98.25 21 THR B O 1
ATOM 1130 N N . THR B 1 22 ? 7.16 -20.438 -4.051 1 98.38 22 THR B N 1
ATOM 1131 C CA . THR B 1 22 ? 5.82 -19.875 -3.971 1 98.38 22 THR B CA 1
ATOM 1132 C C . THR B 1 22 ? 5.238 -19.656 -5.363 1 98.38 22 THR B C 1
ATOM 1134 O O . THR B 1 22 ? 5.895 -19.078 -6.234 1 98.38 22 THR B O 1
ATOM 1137 N N . LYS B 1 23 ? 4.02 -20.188 -5.605 1 98.75 23 LYS B N 1
ATOM 1138 C CA . LYS B 1 23 ? 3.332 -19.953 -6.875 1 98.75 23 LYS B CA 1
ATOM 1139 C C . LYS B 1 23 ? 2.766 -18.531 -6.934 1 98.75 23 LYS B C 1
ATOM 1141 O O . LYS B 1 23 ? 2.449 -17.938 -5.902 1 98.75 23 LYS B O 1
ATOM 1146 N N . VAL B 1 24 ? 2.619 -18.016 -8.109 1 98.81 24 VAL B N 1
ATOM 1147 C CA . VAL B 1 24 ? 2.084 -16.688 -8.336 1 98.81 24 VAL B CA 1
ATOM 1148 C C . VAL B 1 24 ? 0.679 -16.578 -7.746 1 98.81 24 VAL B C 1
ATOM 1150 O O . VAL B 1 24 ? 0.323 -15.562 -7.148 1 98.81 24 VAL B O 1
ATOM 1153 N N . LEU B 1 25 ? -0.087 -17.688 -7.914 1 98.88 25 LEU B N 1
ATOM 1154 C CA . LEU B 1 25 ? -1.43 -17.703 -7.344 1 98.88 25 LEU B CA 1
ATOM 1155 C C . LEU B 1 25 ? -1.377 -17.516 -5.832 1 98.88 25 LEU B C 1
ATOM 1157 O O . LEU B 1 25 ? -2.176 -16.766 -5.262 1 98.88 25 LEU B O 1
ATOM 1161 N N . GLU B 1 26 ? -0.449 -18.156 -5.219 1 98.81 26 GLU B N 1
ATOM 1162 C CA . GLU B 1 26 ? -0.283 -18.031 -3.773 1 98.81 26 GLU B CA 1
ATOM 1163 C C . GLU B 1 26 ? 0.148 -16.625 -3.389 1 98.81 26 GLU B C 1
ATOM 1165 O O . GLU B 1 26 ? -0.308 -16.078 -2.379 1 98.81 26 GLU B O 1
ATOM 1170 N N . LEU B 1 27 ? 1.092 -16.062 -4.152 1 98.75 27 LEU B N 1
ATOM 1171 C CA . LEU B 1 27 ? 1.501 -14.68 -3.922 1 98.75 27 LEU B CA 1
ATOM 1172 C C . LEU B 1 27 ? 0.303 -13.742 -3.988 1 98.75 27 LEU B C 1
ATOM 1174 O O . LEU B 1 27 ? 0.155 -12.859 -3.143 1 98.75 27 LEU B O 1
ATOM 1178 N N . LYS B 1 28 ? -0.558 -13.961 -4.93 1 98.81 28 LYS B N 1
ATOM 1179 C CA . LYS B 1 28 ? -1.75 -13.133 -5.07 1 98.81 28 LYS B CA 1
ATOM 1180 C C . LYS B 1 28 ? -2.66 -13.266 -3.854 1 98.81 28 LYS B C 1
ATOM 1182 O O . LYS B 1 28 ? -3.316 -12.305 -3.453 1 98.81 28 LYS B O 1
ATOM 1187 N N . LYS B 1 29 ? -2.709 -14.398 -3.279 1 98.69 29 LYS B N 1
ATOM 1188 C CA . LYS B 1 29 ? -3.5 -14.602 -2.068 1 98.69 29 LYS B CA 1
ATOM 1189 C C . LYS B 1 29 ? -2.918 -13.82 -0.896 1 98.69 29 LYS B C 1
ATOM 1191 O O . LYS B 1 29 ? -3.66 -13.289 -0.064 1 98.69 29 LYS B O 1
ATOM 1196 N N . ILE B 1 30 ? -1.624 -13.82 -0.834 1 98.38 30 ILE B N 1
ATOM 1197 C CA . ILE B 1 30 ? -0.971 -13.023 0.198 1 98.38 30 ILE B CA 1
ATOM 1198 C C . ILE B 1 30 ? -1.323 -11.555 0.01 1 98.38 30 ILE B C 1
ATOM 1200 O O . ILE B 1 30 ? -1.69 -10.867 0.969 1 98.38 30 ILE B O 1
ATOM 1204 N N . VAL B 1 31 ? -1.267 -11.062 -1.216 1 98.25 31 VAL B N 1
ATOM 1205 C CA . VAL B 1 31 ? -1.607 -9.688 -1.551 1 98.25 31 VAL B CA 1
ATOM 1206 C C . VAL B 1 31 ? -3.057 -9.406 -1.165 1 98.25 31 VAL B C 1
ATOM 1208 O O . VAL B 1 31 ? -3.371 -8.328 -0.649 1 98.25 31 VAL B O 1
ATOM 1211 N N . GLN B 1 32 ? -3.896 -10.375 -1.395 1 97.62 32 GLN B N 1
ATOM 1212 C CA . GLN B 1 32 ? -5.297 -10.234 -1.014 1 97.62 32 GLN B CA 1
ATOM 1213 C C . GLN B 1 32 ? -5.438 -9.992 0.487 1 97.62 32 GLN B C 1
ATOM 1215 O O . 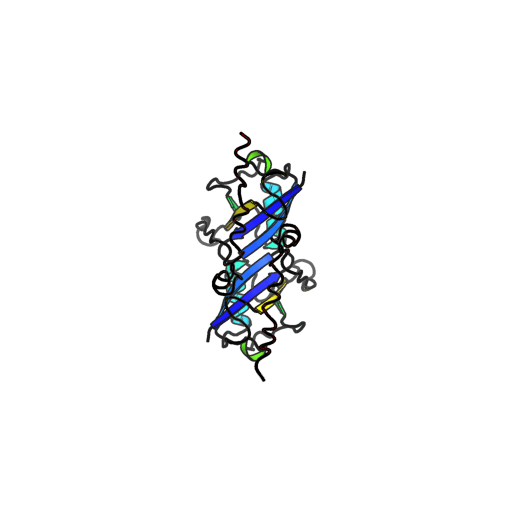GLN B 1 32 ? -6.242 -9.156 0.913 1 97.62 32 GLN B O 1
ATOM 1220 N N . GLY B 1 33 ? -4.734 -10.672 1.222 1 96 33 GLY B N 1
ATOM 1221 C CA . GLY B 1 33 ? -4.77 -10.453 2.66 1 96 33 GLY B CA 1
ATOM 1222 C C . GLY B 1 33 ? -4.34 -9.055 3.062 1 96 33 GLY B C 1
ATOM 1223 O O . GLY B 1 33 ? -4.805 -8.523 4.074 1 96 33 GLY B O 1
ATOM 1224 N N . MET B 1 34 ? -3.504 -8.477 2.238 1 95.81 34 MET B N 1
ATOM 1225 C CA . MET B 1 34 ? -2.924 -7.176 2.568 1 95.81 34 MET B CA 1
ATOM 1226 C C . MET B 1 34 ? -3.76 -6.043 1.983 1 95.81 34 MET B C 1
ATOM 1228 O O . MET B 1 34 ? -4.016 -5.043 2.656 1 95.81 34 MET B O 1
ATOM 1232 N N . LEU B 1 35 ? -4.27 -6.207 0.785 1 95.94 35 LEU B N 1
ATOM 1233 C CA . LEU B 1 35 ? -4.879 -5.098 0.061 1 95.94 35 LEU B CA 1
ATOM 1234 C C . LEU B 1 35 ? -6.363 -5.352 -0.178 1 95.94 35 LEU B C 1
ATOM 1236 O O . LEU B 1 35 ? -7.062 -4.496 -0.725 1 95.94 35 LEU B O 1
ATOM 1240 N N . LYS B 1 36 ? -6.828 -6.52 0.183 1 95.44 36 LYS B N 1
ATOM 1241 C CA . LYS B 1 36 ? -8.25 -6.859 0.193 1 95.44 36 LYS B CA 1
ATOM 1242 C C . LYS B 1 36 ? -8.812 -6.898 -1.224 1 95.44 36 LYS B C 1
ATOM 1244 O O . LYS B 1 36 ? -9.984 -6.578 -1.439 1 95.44 36 LYS B O 1
ATOM 1249 N N . VAL B 1 37 ? -7.91 -7.215 -2.23 1 96.94 37 VAL B N 1
ATOM 1250 C CA . VAL B 1 37 ? -8.336 -7.418 -3.613 1 96.94 37 VAL B CA 1
ATOM 1251 C C . VAL B 1 37 ? -8.133 -8.883 -4.008 1 96.94 37 VAL B C 1
ATOM 1253 O O . VAL B 1 37 ? -7.051 -9.438 -3.811 1 96.94 37 VAL B O 1
ATOM 1256 N N . ALA B 1 38 ? -9.148 -9.477 -4.516 1 97.75 38 ALA B N 1
ATOM 1257 C CA . ALA B 1 38 ? -9.133 -10.898 -4.836 1 97.75 38 ALA B CA 1
ATOM 1258 C C . ALA B 1 38 ? -8.086 -11.211 -5.898 1 97.75 38 ALA B C 1
ATOM 1260 O O . ALA B 1 38 ? -7.84 -10.398 -6.793 1 97.75 38 ALA B O 1
ATOM 1261 N N . PRO B 1 39 ? -7.5 -12.461 -5.906 1 98.5 39 PRO B N 1
ATOM 1262 C CA . PRO B 1 39 ? -6.473 -12.859 -6.875 1 98.5 39 PRO B CA 1
ATOM 1263 C C . PRO B 1 39 ? -6.934 -12.695 -8.32 1 98.5 39 PRO B C 1
ATOM 1265 O O . PRO B 1 39 ? -6.152 -12.273 -9.18 1 98.5 39 PRO B O 1
ATOM 1268 N N . ALA B 1 40 ? -8.242 -12.953 -8.602 1 98.12 40 ALA B N 1
ATOM 1269 C CA . ALA B 1 40 ? -8.766 -12.875 -9.961 1 98.12 40 ALA B CA 1
ATOM 1270 C C . ALA B 1 40 ? -8.742 -11.445 -10.484 1 98.12 40 ALA B C 1
ATOM 1272 O O . ALA B 1 40 ? -8.789 -11.219 -11.695 1 98.12 40 ALA B O 1
ATOM 1273 N N . ASN B 1 41 ? -8.672 -10.508 -9.516 1 98.25 41 ASN B N 1
ATOM 1274 C CA . ASN B 1 41 ? -8.695 -9.094 -9.875 1 98.25 41 ASN B CA 1
ATOM 1275 C C . ASN B 1 41 ? -7.305 -8.469 -9.789 1 98.25 41 ASN B C 1
ATOM 1277 O O . ASN B 1 41 ? -7.168 -7.246 -9.75 1 98.25 41 ASN B O 1
ATOM 1281 N N . GLN B 1 42 ? -6.316 -9.305 -9.75 1 98.5 42 GLN B N 1
ATOM 1282 C CA . GLN B 1 42 ? -4.926 -8.867 -9.68 1 98.5 42 GLN B CA 1
ATOM 1283 C C . GLN B 1 42 ? -4.137 -9.328 -10.898 1 98.5 42 GLN B C 1
ATOM 1285 O O . GLN B 1 42 ? -4.328 -10.445 -11.375 1 98.5 42 GLN B O 1
ATOM 1290 N N . LYS B 1 43 ? -3.248 -8.445 -11.359 1 98.38 43 LYS B N 1
ATOM 1291 C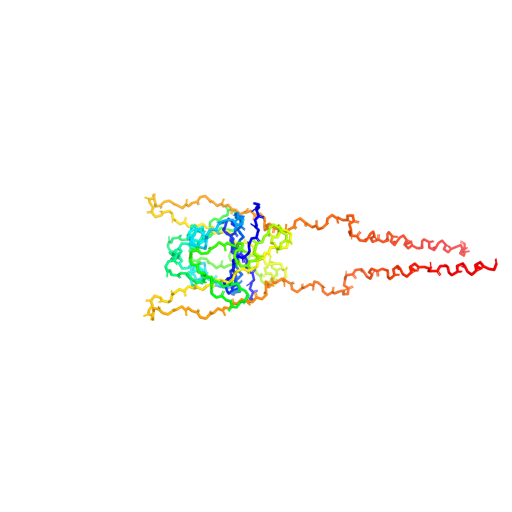 CA . LYS B 1 43 ? -2.234 -8.781 -12.352 1 98.38 43 LYS B CA 1
ATOM 1292 C C . LYS B 1 43 ? -0.837 -8.414 -11.859 1 98.38 43 LYS B C 1
ATOM 1294 O O . LYS B 1 43 ? -0.574 -7.254 -11.539 1 98.38 43 LYS B O 1
ATOM 1299 N N . LEU B 1 44 ? 0.02 -9.461 -11.742 1 98.31 44 LEU B N 1
ATOM 1300 C CA . LEU B 1 44 ? 1.4 -9.25 -11.32 1 98.31 44 LEU B CA 1
ATOM 1301 C C . LEU B 1 44 ? 2.342 -9.25 -12.523 1 98.31 44 LEU B C 1
ATOM 1303 O O . LEU B 1 44 ? 2.141 -10.008 -13.477 1 98.31 44 LEU B O 1
ATOM 1307 N N . THR B 1 45 ? 3.35 -8.359 -12.5 1 98 45 THR B N 1
ATOM 1308 C CA . THR B 1 45 ? 4.293 -8.242 -13.609 1 98 45 THR B CA 1
ATOM 1309 C C . THR B 1 45 ? 5.73 -8.211 -13.094 1 98 45 THR B C 1
ATOM 1311 O O . THR B 1 45 ? 6.02 -7.547 -12.094 1 98 45 THR B O 1
ATOM 1314 N N . LYS B 1 46 ? 6.566 -8.945 -13.656 1 96.19 46 LYS B N 1
ATOM 1315 C CA . LYS B 1 46 ? 8.008 -8.922 -13.438 1 96.19 46 LYS B CA 1
ATOM 1316 C C . LYS B 1 46 ? 8.758 -8.648 -14.742 1 96.19 46 LYS B C 1
ATOM 1318 O O . LYS B 1 46 ? 8.555 -9.344 -15.742 1 96.19 46 LYS B O 1
ATOM 1323 N N . ASP B 1 47 ? 9.555 -7.645 -14.727 1 90.81 47 ASP B N 1
ATOM 1324 C CA . ASP B 1 47 ? 10.352 -7.309 -15.898 1 90.81 47 ASP B CA 1
ATOM 1325 C C . ASP B 1 47 ? 9.477 -7.203 -17.141 1 90.81 47 ASP B C 1
ATOM 1327 O O . ASP B 1 47 ? 9.797 -7.789 -18.188 1 90.81 47 ASP B O 1
ATOM 1331 N N . ASP B 1 48 ? 8.312 -6.605 -17.062 1 88.31 48 ASP B N 1
ATOM 1332 C CA . ASP B 1 48 ? 7.402 -6.277 -18.156 1 88.31 48 ASP B CA 1
ATOM 1333 C C . ASP B 1 48 ? 6.684 -7.523 -18.656 1 88.31 48 ASP B C 1
ATOM 1335 O O . ASP B 1 48 ? 6.09 -7.508 -19.734 1 88.31 48 ASP B O 1
ATOM 1339 N N . CYS B 1 49 ? 6.77 -8.594 -17.875 1 94.81 49 CYS B N 1
ATOM 1340 C CA . CYS B 1 49 ? 6.055 -9.812 -18.234 1 94.81 49 CYS B CA 1
ATOM 1341 C C . CYS B 1 49 ? 4.988 -10.148 -17.203 1 94.81 49 CYS B C 1
ATOM 1343 O O . CYS B 1 49 ? 5.25 -10.117 -16 1 94.81 49 CYS B O 1
ATOM 1345 N N . VAL B 1 50 ? 3.85 -10.484 -17.75 1 97.56 50 VAL B N 1
ATOM 1346 C CA . VAL B 1 50 ? 2.752 -10.898 -16.891 1 97.56 50 VAL B CA 1
ATOM 1347 C C . VAL B 1 50 ? 3.064 -12.258 -16.266 1 97.56 50 VAL B C 1
ATOM 1349 O O . VAL B 1 50 ? 3.492 -13.18 -16.969 1 97.56 50 VAL B O 1
ATOM 1352 N N . MET B 1 51 ? 2.912 -12.367 -14.969 1 98.38 51 MET B N 1
ATOM 1353 C CA . MET B 1 51 ? 3.225 -13.609 -14.266 1 98.38 51 MET B CA 1
ATOM 1354 C C . MET B 1 51 ? 2.018 -14.539 -14.242 1 98.38 51 MET B C 1
ATOM 1356 O O . MET B 1 51 ? 0.896 -14.102 -13.977 1 98.38 51 MET B O 1
ATOM 1360 N N . GLU B 1 52 ? 2.285 -15.797 -14.484 1 98.56 52 GLU B N 1
ATOM 1361 C CA . GLU B 1 52 ? 1.201 -16.766 -14.602 1 98.56 52 GLU B CA 1
ATOM 1362 C C . GLU B 1 52 ? 0.949 -17.484 -13.281 1 98.56 52 GLU B C 1
ATOM 1364 O O . GLU B 1 52 ? 1.893 -17.875 -12.594 1 98.56 52 GLU B O 1
ATOM 1369 N N . ASP B 1 53 ? -0.229 -17.75 -13.016 1 98.5 53 ASP B N 1
ATOM 1370 C CA . ASP B 1 53 ? -0.676 -18.266 -11.727 1 98.5 53 ASP B CA 1
ATOM 1371 C C . ASP B 1 53 ? 0.036 -19.562 -11.383 1 98.5 53 ASP B C 1
ATOM 1373 O O . ASP B 1 53 ? 0.343 -19.828 -10.211 1 98.5 53 ASP B O 1
ATOM 1377 N N . HIS B 1 54 ? 0.31 -20.391 -12.406 1 98.5 54 HIS B N 1
ATOM 1378 C CA . HIS B 1 54 ? 0.786 -21.75 -12.148 1 98.5 54 HIS B CA 1
ATOM 1379 C C . HIS B 1 54 ? 2.305 -21.781 -12.016 1 98.5 54 HIS B C 1
ATOM 1381 O O . HIS B 1 54 ? 2.871 -22.781 -11.586 1 98.5 54 HIS B O 1
ATOM 1387 N N . LYS B 1 55 ? 2.961 -20.703 -12.25 1 98.56 55 LYS B N 1
ATOM 1388 C CA . LYS B 1 55 ? 4.418 -20.641 -12.172 1 98.56 55 LYS B CA 1
ATOM 1389 C C . LYS B 1 55 ? 4.879 -20.188 -10.789 1 98.56 55 LYS B C 1
ATOM 1391 O O . LYS B 1 55 ? 4.117 -19.547 -10.055 1 98.56 55 LYS B O 1
ATOM 1396 N N . SER B 1 56 ? 6.035 -20.562 -10.461 1 98.5 56 SER B N 1
ATOM 1397 C CA . SER B 1 56 ? 6.645 -20.156 -9.195 1 98.5 56 SER B CA 1
ATOM 1398 C C . SER B 1 56 ? 7.492 -18.906 -9.359 1 98.5 56 SER B C 1
ATOM 1400 O O . SER B 1 56 ? 7.793 -18.5 -10.484 1 98.5 56 SER B O 1
ATOM 1402 N N . LEU B 1 57 ? 7.852 -18.25 -8.25 1 98.38 57 LEU B N 1
ATOM 1403 C CA . LEU B 1 57 ? 8.695 -17.062 -8.273 1 98.38 57 LEU B CA 1
ATOM 1404 C C . LEU B 1 57 ? 10.039 -17.359 -8.93 1 98.38 57 LEU B C 1
ATOM 1406 O O . LEU B 1 57 ? 10.578 -16.531 -9.672 1 98.38 57 LEU B O 1
ATOM 1410 N N . SER B 1 58 ? 10.578 -18.594 -8.727 1 97.94 58 SER B N 1
ATOM 1411 C CA . SER B 1 58 ? 11.852 -19 -9.312 1 97.94 58 SER B CA 1
ATOM 1412 C C . SER B 1 58 ? 11.773 -19.047 -10.836 1 97.94 58 SER B C 1
ATOM 1414 O O . SER B 1 58 ? 12.773 -18.797 -11.516 1 97.94 58 SER B O 1
ATOM 1416 N N . ASP B 1 59 ? 10.594 -19.375 -11.297 1 97.62 59 ASP B N 1
ATOM 1417 C CA . ASP B 1 59 ? 10.406 -19.406 -12.742 1 97.62 59 ASP B CA 1
ATOM 1418 C C . ASP B 1 59 ? 10.609 -18.031 -13.367 1 97.62 59 ASP B C 1
ATOM 1420 O O . ASP B 1 59 ? 10.82 -17.922 -14.57 1 97.62 59 ASP B O 1
ATOM 1424 N N . TYR B 1 60 ? 10.57 -16.984 -12.586 1 97.56 60 TYR B N 1
ATOM 1425 C CA . TYR B 1 60 ? 10.734 -15.617 -13.086 1 97.56 60 TYR B CA 1
ATOM 1426 C C . TYR B 1 60 ? 12.07 -15.039 -12.625 1 97.56 60 TYR B C 1
ATOM 1428 O O . TYR B 1 60 ? 12.242 -13.812 -12.602 1 97.56 60 TYR B O 1
ATOM 1436 N N . GLY B 1 61 ? 12.922 -15.891 -12.094 1 96.38 61 GLY B N 1
ATOM 1437 C CA . GLY B 1 61 ? 14.273 -15.469 -11.742 1 96.38 61 GLY B CA 1
ATOM 1438 C C . GLY B 1 61 ? 14.375 -14.906 -10.336 1 96.38 61 GLY B C 1
ATOM 1439 O O . GLY B 1 61 ? 15.383 -14.297 -9.977 1 96.38 61 GLY B O 1
ATOM 1440 N N . LEU B 1 62 ? 13.336 -15.07 -9.562 1 97.19 62 LEU B N 1
ATOM 1441 C CA . LEU B 1 62 ? 13.344 -14.617 -8.18 1 97.19 62 LEU B CA 1
ATOM 1442 C C . LEU B 1 62 ? 13.922 -15.688 -7.258 1 97.19 62 LEU B C 1
ATOM 1444 O O . LEU B 1 62 ? 13.312 -16.734 -7.062 1 97.19 62 LEU B O 1
ATOM 1448 N N . SER B 1 63 ? 15.102 -15.406 -6.852 1 96.25 63 SER B N 1
ATOM 1449 C CA . SER B 1 63 ? 15.836 -16.344 -6.016 1 96.25 63 SER B CA 1
ATOM 1450 C C . SER B 1 63 ? 16.422 -15.656 -4.785 1 96.25 63 SER B C 1
ATOM 1452 O O . SER B 1 63 ? 16.375 -14.43 -4.684 1 96.25 63 SER B O 1
ATOM 1454 N N . PHE B 1 64 ? 16.891 -16.516 -3.926 1 92.12 64 PHE B N 1
ATOM 1455 C CA . PHE B 1 64 ? 17.547 -16.016 -2.717 1 92.12 64 PHE B CA 1
ATOM 1456 C C . PHE B 1 64 ? 18.609 -14.992 -3.061 1 92.12 64 PHE B C 1
ATOM 1458 O O . PHE B 1 64 ? 18.766 -13.992 -2.352 1 92.12 64 PHE B O 1
ATOM 1465 N N . HIS B 1 65 ? 19.281 -15.195 -4.219 1 92.94 65 HIS B N 1
ATOM 1466 C CA . HIS B 1 65 ? 20.422 -14.367 -4.594 1 92.94 65 HIS B CA 1
ATOM 1467 C C . HIS B 1 65 ? 19.953 -13.078 -5.27 1 92.94 65 HIS B C 1
ATOM 1469 O O . HIS B 1 65 ? 20.609 -12.039 -5.133 1 92.94 65 HIS B O 1
ATOM 1475 N N . SER B 1 66 ? 18.844 -13.109 -5.965 1 95.25 66 SER B N 1
ATOM 1476 C CA . SER B 1 66 ? 18.438 -11.977 -6.793 1 95.25 66 SER B CA 1
ATOM 1477 C C . SER B 1 66 ? 17.391 -11.125 -6.082 1 95.25 66 SER B C 1
ATOM 1479 O O . SER B 1 66 ? 17.109 -10 -6.5 1 95.25 66 SER B O 1
ATOM 1481 N N . ALA B 1 67 ? 16.781 -11.617 -5.012 1 95.44 67 ALA B N 1
ATOM 1482 C CA . ALA B 1 67 ? 15.703 -10.961 -4.273 1 95.44 67 ALA B CA 1
ATOM 1483 C C . ALA B 1 67 ? 15.938 -11.047 -2.77 1 95.44 67 ALA B C 1
ATOM 1485 O O . ALA B 1 67 ? 15.188 -11.711 -2.053 1 95.44 67 ALA B O 1
ATOM 1486 N N . ARG B 1 68 ? 16.844 -10.227 -2.307 1 93.31 68 ARG B N 1
ATOM 1487 C CA . ARG B 1 68 ? 17.281 -10.273 -0.917 1 93.31 68 ARG B CA 1
ATOM 1488 C C . ARG B 1 68 ? 16.578 -9.211 -0.081 1 93.31 68 ARG B C 1
ATOM 1490 O O . ARG B 1 68 ? 15.914 -8.32 -0.625 1 93.31 68 ARG B O 1
ATOM 1497 N N . ALA B 1 69 ? 16.781 -9.312 1.195 1 88.38 69 ALA B N 1
ATOM 1498 C CA . ALA B 1 69 ? 16.125 -8.406 2.135 1 88.38 69 ALA B CA 1
ATOM 1499 C C . ALA B 1 69 ? 16.547 -6.961 1.892 1 88.38 69 ALA B C 1
ATOM 1501 O O . ALA B 1 69 ? 15.711 -6.047 1.938 1 88.38 69 ALA B O 1
ATOM 1502 N N . GLN B 1 70 ? 17.797 -6.734 1.614 1 85.19 70 GLN B N 1
ATOM 1503 C CA . GLN B 1 70 ? 18.344 -5.391 1.452 1 85.19 70 GLN B CA 1
ATOM 1504 C C . GLN B 1 70 ? 18.094 -4.867 0.04 1 85.19 70 GLN B C 1
ATOM 1506 O O . GLN B 1 70 ? 18.234 -3.67 -0.215 1 85.19 70 GLN B O 1
ATOM 1511 N N . ASN B 1 71 ? 17.953 -5.762 -0.836 1 89.94 71 ASN B N 1
ATOM 1512 C CA . ASN B 1 71 ? 17.672 -5.441 -2.23 1 89.94 71 ASN B CA 1
ATOM 1513 C C . ASN B 1 71 ? 16.516 -6.273 -2.77 1 89.94 71 ASN B C 1
ATOM 1515 O O . ASN B 1 71 ? 16.703 -7.133 -3.629 1 89.94 71 ASN B O 1
ATOM 1519 N N . PRO B 1 72 ? 15.312 -6.004 -2.326 1 93.44 72 PRO B N 1
ATOM 1520 C CA . PRO B 1 72 ? 14.141 -6.797 -2.713 1 93.44 72 PRO B CA 1
ATOM 1521 C C . PRO B 1 72 ? 13.797 -6.656 -4.191 1 93.44 72 PRO B C 1
ATOM 1523 O O . PRO B 1 72 ? 14.117 -5.637 -4.812 1 93.44 72 PRO B O 1
ATOM 1526 N N . ALA B 1 73 ? 13.289 -7.652 -4.707 1 94.31 73 ALA B N 1
ATOM 1527 C CA . ALA B 1 73 ? 12.781 -7.574 -6.074 1 94.31 73 ALA B CA 1
ATOM 1528 C C . ALA B 1 73 ? 11.461 -6.809 -6.129 1 94.31 73 ALA B C 1
ATOM 1530 O O . ALA B 1 73 ? 10.664 -6.867 -5.188 1 94.31 73 ALA B O 1
ATOM 1531 N N . ILE B 1 74 ? 11.258 -6.082 -7.215 1 94.5 74 ILE B N 1
ATOM 1532 C CA . ILE B 1 74 ? 10.039 -5.301 -7.391 1 94.5 74 ILE B CA 1
ATOM 1533 C C . ILE B 1 74 ? 9.086 -6.043 -8.32 1 94.5 74 ILE B C 1
ATOM 1535 O O . ILE B 1 74 ? 9.461 -6.441 -9.422 1 94.5 74 ILE B O 1
ATOM 1539 N N . ILE B 1 75 ? 7.902 -6.262 -7.844 1 97.06 75 ILE B N 1
ATOM 1540 C CA . ILE B 1 75 ? 6.809 -6.844 -8.617 1 97.06 75 ILE B CA 1
ATOM 1541 C C . ILE B 1 75 ? 5.723 -5.797 -8.844 1 97.06 75 ILE B C 1
ATOM 1543 O O . ILE B 1 75 ? 5.277 -5.141 -7.898 1 97.06 75 ILE B O 1
ATOM 1547 N N . GLY B 1 76 ? 5.391 -5.594 -10.125 1 97.38 76 GLY B N 1
ATOM 1548 C CA . GLY B 1 76 ? 4.281 -4.707 -10.43 1 97.38 76 GLY B CA 1
ATOM 1549 C C . GLY B 1 76 ? 2.926 -5.324 -10.148 1 97.38 76 GLY B C 1
ATOM 1550 O O . GLY B 1 76 ? 2.715 -6.516 -10.398 1 97.38 76 GLY B O 1
ATOM 1551 N N . LEU B 1 77 ? 2.051 -4.496 -9.703 1 98 77 LEU B N 1
ATOM 1552 C CA . LEU B 1 77 ? 0.683 -4.914 -9.422 1 98 77 LEU B CA 1
ATOM 1553 C C . LEU B 1 77 ? -0.321 -4 -10.117 1 98 77 LEU B C 1
ATOM 1555 O O . LEU B 1 77 ? -0.17 -2.777 -10.102 1 98 77 LEU B O 1
ATOM 1559 N N . ALA B 1 78 ? -1.287 -4.598 -10.773 1 97.62 78 ALA B N 1
ATOM 1560 C CA . ALA B 1 78 ? -2.432 -3.9 -11.352 1 97.62 78 ALA B CA 1
ATOM 1561 C C . ALA B 1 78 ? -3.744 -4.551 -10.922 1 97.62 78 ALA B C 1
ATOM 1563 O O . ALA B 1 78 ? -3.836 -5.773 -10.82 1 97.62 78 ALA B O 1
ATOM 1564 N N . PHE B 1 79 ? -4.734 -3.729 -10.711 1 98 79 PHE B N 1
ATOM 1565 C CA . PHE B 1 79 ? -6.055 -4.23 -10.352 1 98 79 PHE B CA 1
ATOM 1566 C C . PHE B 1 79 ? -6.992 -4.207 -11.547 1 98 79 PHE B C 1
ATOM 1568 O O . PHE B 1 79 ? -6.828 -3.389 -12.453 1 98 79 PHE B O 1
ATOM 1575 N N . ARG B 1 80 ? -7.934 -5.031 -11.484 1 97.69 80 ARG B N 1
ATOM 1576 C CA . ARG B 1 80 ? -9.016 -5.023 -12.461 1 97.69 80 ARG B CA 1
ATOM 1577 C C . ARG B 1 80 ? -10.031 -3.928 -12.148 1 97.69 80 ARG B C 1
ATOM 1579 O O . ARG B 1 80 ? -10.43 -3.762 -10.992 1 97.69 80 ARG B O 1
ATOM 1586 N N . ASP B 1 81 ? -10.391 -3.158 -13.219 1 95.12 81 ASP B N 1
ATOM 1587 C CA . ASP B 1 81 ? -11.453 -2.166 -13.078 1 95.12 81 ASP B CA 1
ATOM 1588 C C . ASP B 1 81 ? -12.82 -2.834 -12.977 1 95.12 81 ASP B C 1
ATOM 1590 O O . ASP B 1 81 ? -13.195 -3.619 -13.852 1 95.12 81 ASP B O 1
ATOM 1594 N N . GLU B 1 82 ? -13.5 -2.496 -11.898 1 91.12 82 GLU B N 1
ATOM 1595 C CA . GLU B 1 82 ? -14.789 -3.148 -11.68 1 91.12 82 GLU B CA 1
ATOM 1596 C C . GLU B 1 82 ? -15.797 -2.75 -12.75 1 91.12 82 GLU B C 1
ATOM 1598 O O . GLU B 1 82 ? -16.672 -3.537 -13.102 1 91.12 82 GLU B O 1
ATOM 1603 N N . MET B 1 83 ? -15.695 -1.549 -13.336 1 93.44 83 MET B N 1
ATOM 1604 C CA . MET B 1 83 ? -16.656 -1.024 -14.297 1 93.44 83 MET B CA 1
ATOM 1605 C C . MET B 1 83 ? -16.375 -1.564 -15.695 1 93.44 83 MET B C 1
ATOM 1607 O O . MET B 1 83 ? -17.297 -1.993 -16.391 1 93.44 83 MET B O 1
ATOM 1611 N N . THR B 1 84 ? -15.164 -1.631 -16.156 1 95.88 84 THR B N 1
ATOM 1612 C CA . THR B 1 84 ? -14.805 -2.008 -17.516 1 95.88 84 THR B CA 1
ATOM 1613 C C . THR B 1 84 ? -14.422 -3.482 -17.594 1 95.88 84 THR B C 1
ATOM 1615 O O . THR B 1 84 ? -14.43 -4.078 -18.672 1 95.88 84 THR B O 1
ATOM 1618 N N . GLY B 1 85 ? -14.031 -4.043 -16.484 1 96.12 85 GLY B N 1
ATOM 1619 C CA . GLY B 1 85 ? -13.57 -5.422 -16.453 1 96.12 85 GLY B CA 1
ATOM 1620 C C . GLY B 1 85 ? -12.133 -5.578 -16.922 1 96.12 85 GLY B C 1
ATOM 1621 O O . GLY B 1 85 ? -11.602 -6.688 -16.938 1 96.12 85 GLY B O 1
ATOM 1622 N N . GLU B 1 86 ? -11.5 -4.426 -17.312 1 97.56 86 GLU B N 1
ATOM 1623 C CA . GLU B 1 86 ? -10.125 -4.449 -17.812 1 97.56 86 GLU B CA 1
ATOM 1624 C C . GLU B 1 86 ? -9.141 -4.09 -16.703 1 97.56 86 GLU B C 1
ATOM 1626 O O . GLU B 1 86 ? -9.469 -3.322 -15.797 1 97.56 86 GLU B O 1
ATOM 1631 N N . PHE B 1 87 ? -7.98 -4.707 -16.781 1 97.06 87 PHE B N 1
ATOM 1632 C CA . PHE B 1 87 ? -6.938 -4.344 -15.828 1 97.06 87 PHE B CA 1
ATOM 1633 C C . PHE B 1 87 ? -6.414 -2.941 -16.109 1 97.06 87 PHE B C 1
ATOM 1635 O O . PHE B 1 87 ? -6.25 -2.555 -17.266 1 97.06 87 PHE B O 1
ATOM 1642 N N . GLU B 1 88 ? -6.223 -2.236 -15.055 1 96.25 88 GLU B N 1
ATOM 1643 C CA . GLU B 1 88 ? -5.645 -0.904 -15.195 1 96.25 88 GLU B CA 1
ATOM 1644 C C . GLU B 1 88 ? -4.223 -0.978 -15.742 1 96.25 88 GLU B C 1
ATOM 1646 O O . GLU B 1 88 ? -3.561 -2.012 -15.633 1 96.25 88 GLU B O 1
ATOM 1651 N N . PRO B 1 89 ? -3.764 0.116 -16.438 1 93.81 89 PRO B N 1
ATOM 1652 C CA . PRO B 1 89 ? -2.359 0.13 -16.859 1 93.81 89 PRO B CA 1
ATOM 1653 C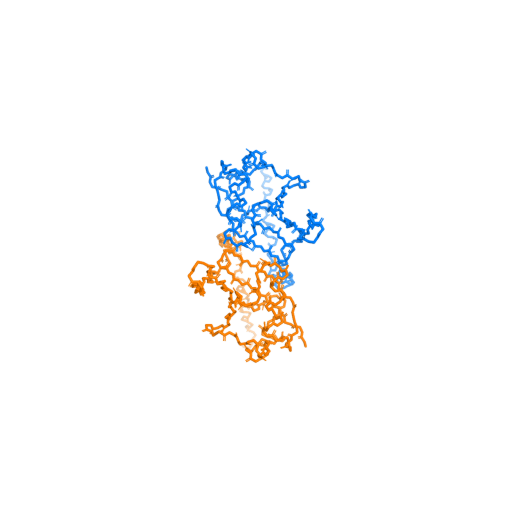 C . PRO B 1 89 ? -1.39 0.089 -15.672 1 93.81 89 PRO B C 1
ATOM 1655 O O . PRO B 1 89 ? -1.666 0.669 -14.625 1 93.81 89 PRO B O 1
ATOM 1658 N N . LEU B 1 90 ? -0.278 -0.609 -15.859 1 92.56 90 LEU B N 1
ATOM 1659 C CA . LEU B 1 90 ? 0.742 -0.701 -14.82 1 92.56 90 LEU B CA 1
ATOM 1660 C C . LEU B 1 90 ? 1.501 0.615 -14.68 1 92.56 90 LEU B C 1
ATOM 1662 O O . LEU B 1 90 ? 1.927 1.195 -15.688 1 92.56 90 LEU B O 1
ATOM 1666 N N . GLU B 1 91 ? 1.496 1.198 -13.484 1 86.56 91 GLU B N 1
ATOM 1667 C CA . GLU B 1 91 ? 2.322 2.361 -13.172 1 86.56 91 GLU B CA 1
ATOM 1668 C C . GLU B 1 91 ? 3.312 2.055 -12.055 1 86.56 91 GLU B C 1
ATOM 1670 O O . GLU B 1 91 ? 2.928 1.971 -10.883 1 86.56 91 GLU B O 1
ATOM 1675 N N . VAL B 1 92 ? 4.449 1.685 -12.398 1 76.31 92 VAL B N 1
ATOM 1676 C CA . VAL B 1 92 ? 5.469 1.427 -11.391 1 76.31 92 VAL B CA 1
ATOM 1677 C C . VAL B 1 92 ? 6.438 2.605 -11.32 1 76.31 92 VAL B C 1
ATOM 1679 O O . VAL B 1 92 ? 7.191 2.854 -12.266 1 76.31 92 VAL B O 1
ATOM 1682 N N . THR B 1 93 ? 6.039 3.568 -10.484 1 66.06 93 THR B N 1
ATOM 1683 C CA . THR B 1 93 ? 6.941 4.707 -10.344 1 66.06 93 THR B CA 1
ATOM 1684 C C . THR B 1 93 ? 8.008 4.422 -9.289 1 66.06 93 THR B C 1
ATOM 1686 O O . THR B 1 93 ? 7.758 3.688 -8.328 1 66.06 93 THR B O 1
ATOM 1689 N N . PRO B 1 94 ? 9.273 4.781 -9.648 1 59.12 94 PRO B N 1
ATOM 1690 C CA . PRO B 1 94 ? 10.305 4.613 -8.625 1 59.12 94 PRO B CA 1
ATOM 1691 C C . PRO B 1 94 ? 9.906 5.223 -7.281 1 59.12 94 PRO B C 1
ATOM 1693 O O . PRO B 1 94 ? 9.148 6.195 -7.242 1 59.12 94 PRO B O 1
ATOM 1696 N N . LEU B 1 95 ? 10.023 4.355 -6.242 1 56.56 95 LEU B N 1
ATOM 1697 C CA . LEU B 1 95 ? 9.711 4.801 -4.887 1 56.56 95 LEU B CA 1
ATOM 1698 C C . LEU B 1 95 ? 10.094 6.262 -4.695 1 56.56 95 LEU B C 1
ATOM 1700 O O . LEU B 1 95 ? 11.156 6.691 -5.148 1 56.56 95 LEU B O 1
ATOM 1704 N N . SER B 1 96 ? 9.094 7.105 -4.625 1 51.25 96 SER B N 1
ATOM 1705 C CA . SER B 1 96 ? 9.453 8.484 -4.301 1 51.25 96 SER B CA 1
ATOM 1706 C C . SER B 1 96 ? 10.438 8.539 -3.141 1 51.25 96 SER B C 1
ATOM 1708 O O . SER B 1 96 ? 10.109 8.156 -2.016 1 51.25 96 SER B O 1
ATOM 1710 N N . VAL B 1 97 ? 11.578 8 -3.312 1 49.91 97 VAL B N 1
ATOM 1711 C CA . VAL B 1 97 ? 12.547 8.266 -2.254 1 49.91 97 VAL B CA 1
ATOM 1712 C C . VAL B 1 97 ? 12.766 9.766 -2.113 1 49.91 97 VAL B C 1
ATOM 1714 O O . VAL B 1 97 ? 12.758 10.5 -3.107 1 49.91 97 VAL B O 1
ATOM 1717 N N . PRO B 1 98 ? 12.258 10.344 -1.031 1 47.12 98 PRO B N 1
ATOM 1718 C CA . PRO B 1 98 ? 12.656 11.75 -0.887 1 47.12 98 PRO B CA 1
ATOM 1719 C C . PRO B 1 98 ? 13.984 12.055 -1.578 1 47.12 98 PRO B C 1
ATOM 1721 O O . PRO B 1 98 ? 14.844 11.18 -1.688 1 47.12 98 PRO B O 1
ATOM 1724 N N . PRO B 1 99 ? 13.977 13.039 -2.512 1 45.84 99 PRO B N 1
ATOM 1725 C CA . PRO B 1 99 ? 15.258 13.422 -3.115 1 45.84 99 PRO B CA 1
ATOM 1726 C C . PRO B 1 99 ? 16.422 13.297 -2.143 1 45.84 99 PRO B C 1
ATOM 1728 O O . PRO B 1 99 ? 16.25 13.484 -0.936 1 45.84 99 PRO B O 1
ATOM 1731 N N . GLU B 1 100 ? 17.359 12.391 -2.42 1 47.25 100 GLU B N 1
ATOM 1732 C CA . GLU B 1 100 ? 18.578 12.367 -1.62 1 47.25 100 GLU B CA 1
ATOM 1733 C C . GLU B 1 100 ? 19 13.773 -1.219 1 47.25 100 GLU B C 1
ATOM 1735 O O . GLU B 1 100 ? 18.75 14.742 -1.944 1 47.25 100 GLU B O 1
ATOM 1740 N N . LEU B 1 101 ? 19.047 14.117 0.034 1 48.56 101 LEU B N 1
ATOM 1741 C CA . LEU B 1 101 ? 19.578 15.406 0.447 1 48.56 101 LEU B CA 1
ATOM 1742 C C . LEU B 1 101 ? 20.688 15.867 -0.502 1 48.56 101 LEU B C 1
ATOM 1744 O O . LEU B 1 101 ? 21.422 15.047 -1.05 1 48.56 101 LEU B O 1
ATOM 1748 N N . PRO B 1 102 ? 20.516 16.953 -1.232 1 44.25 102 PRO B N 1
ATOM 1749 C CA . PRO B 1 102 ? 21.641 17.469 -2.029 1 44.25 102 PRO B CA 1
ATOM 1750 C C . PRO B 1 102 ? 23 17.078 -1.453 1 44.25 102 PRO B C 1
ATOM 1752 O O . PRO B 1 102 ? 23.125 16.891 -0.24 1 44.25 102 PRO B O 1
ATOM 1755 N N . ASP B 1 103 ? 23.766 16.234 -2.289 1 43.16 103 ASP B N 1
ATOM 1756 C CA . ASP B 1 103 ? 25.141 15.922 -1.929 1 43.16 103 ASP B CA 1
ATOM 1757 C C . ASP B 1 103 ? 25.797 17.094 -1.192 1 43.16 103 ASP B C 1
ATOM 1759 O O . ASP B 1 103 ? 26.906 16.953 -0.667 1 43.16 103 ASP B O 1
ATOM 1763 N N . VAL B 1 104 ? 25.234 18.312 -1.599 1 44.12 104 VAL B N 1
ATOM 1764 C CA . VAL B 1 104 ? 26.031 19.406 -1.039 1 44.12 104 VAL B CA 1
ATOM 1765 C C . VAL B 1 104 ? 26.109 19.25 0.479 1 44.12 104 VAL B C 1
ATOM 1767 O O . VAL B 1 104 ? 26.984 19.844 1.122 1 44.12 104 VAL B O 1
ATOM 1770 N N . MET B 1 105 ? 24.938 18.906 1.116 1 42.53 105 MET B N 1
ATOM 1771 C CA . MET B 1 105 ? 25.109 18.75 2.557 1 42.53 105 MET B CA 1
ATOM 1772 C C . MET B 1 105 ? 25.75 17.406 2.877 1 42.53 105 MET B C 1
ATOM 1774 O O . MET B 1 105 ? 25.812 17 4.043 1 42.53 105 MET B O 1
ATOM 1778 N N . LYS B 1 106 ? 25.812 16.594 1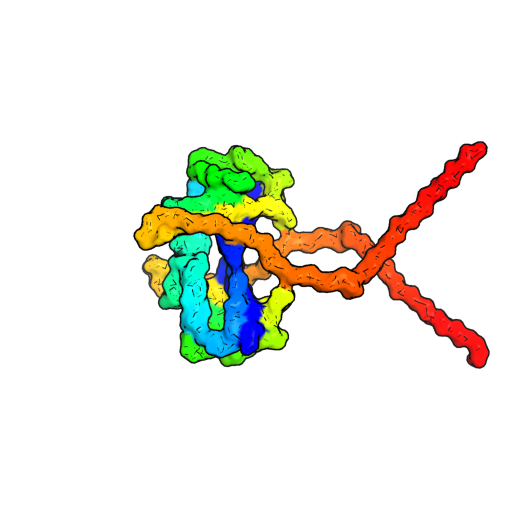.785 1 40.16 106 LYS B N 1
ATOM 1779 C CA . LYS B 1 106 ? 26.656 15.43 2.012 1 40.16 106 LYS B CA 1
ATOM 1780 C C . LYS B 1 106 ? 28.094 15.844 2.338 1 40.16 106 LYS B C 1
ATOM 1782 O O . LYS B 1 106 ? 28.688 16.656 1.629 1 40.16 106 LYS B O 1
ATOM 1787 N N . HIS B 1 107 ? 28.578 15.828 3.473 1 43.66 107 HIS B N 1
ATOM 1788 C CA . HIS B 1 107 ? 29.969 16.156 3.773 1 43.66 107 HIS B CA 1
ATOM 1789 C C . HIS B 1 107 ? 30.906 15.633 2.695 1 43.66 107 HIS B C 1
ATOM 1791 O O . HIS B 1 107 ? 30.719 14.531 2.178 1 43.66 107 HIS B O 1
ATOM 1797 N N . PRO B 1 108 ? 31.469 16.5 1.786 1 40.72 108 PRO B N 1
ATOM 1798 C CA . PRO B 1 108 ? 32.562 16.141 0.859 1 40.72 108 PRO B CA 1
ATOM 1799 C C . PRO B 1 108 ? 33.375 14.945 1.335 1 40.72 108 PRO B C 1
ATOM 1801 O O . PRO B 1 108 ? 33.875 14.945 2.463 1 40.72 108 PRO B O 1
ATOM 1804 N N . GLN B 1 109 ? 32.938 13.734 1.149 1 39.59 109 GLN B N 1
ATOM 1805 C CA . GLN B 1 109 ? 33.906 12.711 1.447 1 39.59 109 GLN B CA 1
ATOM 1806 C C . GLN B 1 109 ? 35.312 13.125 0.962 1 39.59 109 GLN B C 1
ATOM 1808 O O . GLN B 1 109 ? 35.469 13.57 -0.174 1 39.59 109 GLN B O 1
ATOM 1813 N N . PRO B 1 110 ? 36.25 13.5 1.818 1 38.69 110 PRO B N 1
ATOM 1814 C CA . PRO B 1 110 ? 37.625 13.773 1.369 1 38.69 110 PRO B CA 1
ATOM 1815 C C . PRO B 1 110 ? 38.094 12.789 0.311 1 38.69 110 PRO B C 1
ATOM 1817 O O . PRO B 1 110 ? 37.656 11.641 0.278 1 38.69 110 PRO B O 1
ATOM 1820 N N . ASP B 1 111 ? 38.219 13.164 -0.926 1 38.53 111 ASP B N 1
ATOM 1821 C CA . ASP B 1 111 ? 39.094 12.492 -1.9 1 38.53 111 ASP B CA 1
ATOM 1822 C C . ASP B 1 111 ? 40.281 11.82 -1.219 1 38.53 111 ASP B C 1
ATOM 1824 O O . ASP B 1 111 ? 41.188 12.5 -0.74 1 38.53 111 ASP B O 1
ATOM 1828 N N . GLY B 1 112 ? 40.094 10.906 -0.282 1 32.75 112 GLY B N 1
ATOM 1829 C CA . GLY B 1 112 ? 41.312 10.25 0.166 1 32.75 112 GLY B CA 1
ATOM 1830 C C . GLY B 1 112 ? 42.25 9.898 -0.971 1 32.75 112 GLY B C 1
ATOM 1831 O O . GLY B 1 112 ? 42 8.969 -1.734 1 32.75 112 GLY B O 1
ATOM 1832 N N . GLN B 1 113 ? 42.844 10.875 -1.706 1 34.31 113 GLN B N 1
ATOM 1833 C CA . GLN B 1 113 ? 44.062 10.797 -2.477 1 34.31 113 GLN B CA 1
ATOM 1834 C C . GLN B 1 113 ? 45.156 10.086 -1.688 1 34.31 113 GLN B C 1
ATOM 1836 O O . GLN B 1 113 ? 45.688 10.633 -0.716 1 34.31 113 GLN B O 1
ATOM 1841 N N . GLY B 1 114 ? 44.938 9.008 -1.018 1 29.95 114 GLY B N 1
ATOM 1842 C CA . GLY B 1 114 ? 46.125 8.422 -0.423 1 29.95 114 GLY B CA 1
ATOM 1843 C C . GLY B 1 114 ? 47.344 8.492 -1.33 1 29.95 114 GLY B C 1
ATOM 1844 O O . GLY B 1 114 ? 47.219 8.711 -2.537 1 29.95 114 GLY B O 1
ATOM 1845 N N . GLU B 1 115 ? 48.625 8.422 -0.677 1 33.19 115 GLU B N 1
ATOM 1846 C CA . GLU B 1 115 ? 50.062 8.617 -0.779 1 33.19 115 GLU B CA 1
ATOM 1847 C C . GLU B 1 115 ? 50.656 7.742 -1.872 1 33.19 115 GLU B C 1
ATOM 1849 O O . GLU B 1 115 ? 50.5 6.523 -1.854 1 33.19 115 GLU B O 1
ATOM 1854 N N . ARG B 1 116 ? 50.719 8.258 -3.051 1 32.19 116 ARG B N 1
ATOM 1855 C CA . ARG B 1 116 ? 51.719 7.73 -3.979 1 32.19 116 ARG B CA 1
ATOM 1856 C C . ARG B 1 116 ? 53.094 7.645 -3.318 1 32.19 116 ARG B C 1
ATOM 1858 O O . ARG B 1 116 ? 53.688 8.672 -2.988 1 32.19 116 ARG B O 1
ATOM 1865 N N . GLU B 1 117 ? 53.219 6.871 -2.188 1 33.16 117 GLU B N 1
ATOM 1866 C CA . GLU B 1 117 ? 54.594 6.75 -1.668 1 33.16 117 GLU B CA 1
ATOM 1867 C C . GLU B 1 117 ? 55.562 6.379 -2.773 1 33.16 117 GLU B C 1
ATOM 1869 O O . GLU B 1 117 ? 55.406 5.336 -3.416 1 33.16 117 GLU B O 1
ATOM 1874 N N . VAL B 1 118 ? 55.906 7.395 -3.465 1 37.31 118 VAL B N 1
ATOM 1875 C CA . VAL B 1 118 ? 57.125 7.375 -4.273 1 37.31 118 VAL B CA 1
ATOM 1876 C C . VAL B 1 118 ? 58.312 6.879 -3.428 1 37.31 118 VAL B C 1
ATOM 1878 O O . VAL B 1 118 ? 58.719 7.535 -2.469 1 37.31 118 VAL B O 1
ATOM 1881 N N . SER B 1 119 ? 58.188 5.707 -2.881 1 31.36 119 SER B N 1
ATOM 1882 C CA . SER B 1 119 ? 59.469 5.316 -2.301 1 31.36 119 SER B CA 1
ATOM 1883 C C . SER B 1 119 ? 60.594 5.383 -3.336 1 31.36 119 SER B C 1
ATOM 1885 O O . SER B 1 119 ? 60.469 4.844 -4.438 1 31.36 119 SER B O 1
ATOM 1887 N N . ASN B 1 120 ? 61.344 6.469 -3.293 1 32.59 120 ASN B N 1
ATOM 1888 C CA . ASN B 1 120 ? 62.688 6.844 -3.775 1 32.59 120 ASN B CA 1
ATOM 1889 C C . ASN B 1 120 ? 63.719 5.781 -3.439 1 32.59 120 ASN B C 1
ATOM 1891 O O . ASN B 1 120 ? 64.938 6.039 -3.518 1 32.59 120 ASN B O 1
ATOM 1895 N N . GLY B 1 121 ? 63.469 4.602 -2.748 1 31.02 121 GLY B N 1
ATOM 1896 C CA . GLY B 1 121 ? 64.812 4.008 -2.533 1 31.02 121 GLY B CA 1
ATOM 1897 C C . GLY B 1 121 ? 65.562 3.748 -3.82 1 31.02 121 GLY B C 1
ATOM 1898 O O . GLY B 1 121 ? 66.688 4.148 -3.959 1 31.02 121 GLY B O 1
ATOM 1899 N N . MET B 1 122 ? 65.5 2.652 -4.582 1 26.72 122 MET B N 1
ATOM 1900 C CA . MET B 1 122 ? 66.625 2.414 -5.488 1 26.72 122 MET B CA 1
ATOM 1901 C C . MET B 1 122 ? 66.5 3.225 -6.77 1 26.72 122 MET B C 1
ATOM 1903 O O . MET B 1 122 ? 65.375 3.4 -7.27 1 26.72 122 MET B O 1
#

InterPro domains:
  IPR000626 Ubiquitin-like domain [PF00240] (10-63)
  IPR000626 Ubiquitin-like domain [PS50053] (1-63)
  IPR029071 Ubiquitin-like domain superfamily [SSF54236] (1-106)
  IPR039049 Elongin B [PTHR13248] (1-109)

Radius of gyration: 23.55 Å; Cα contacts (8 Å, |Δi|>4): 405; chains: 2; bounding box: 84×61×42 Å